Protein AF-A0A2W0AQ14-F1 (afdb_monomer)

Mean predicted aligned error: 7.65 Å

Solvent-accessible surface area (backbone atoms only — not comparable to full-atom values): 17067 Å² total; per-residue (Å²): 110,68,71,61,45,61,64,71,68,44,96,50,59,64,40,29,32,15,38,33,55,42,65,46,32,59,56,52,33,96,87,53,59,47,32,32,32,35,31,25,49,70,52,42,71,48,76,72,41,94,59,90,65,82,55,61,48,79,51,73,45,74,83,94,53,51,34,41,37,43,31,27,22,49,70,59,48,51,53,38,42,74,64,33,39,54,68,64,49,50,38,70,64,30,90,51,68,79,45,75,44,75,65,43,61,54,44,53,61,47,47,59,39,28,57,29,43,60,30,45,58,41,28,50,55,51,24,51,53,29,44,54,51,28,72,69,41,84,72,30,41,45,68,38,48,52,50,24,52,28,34,39,50,24,35,34,46,25,32,72,69,75,46,89,54,60,28,37,58,67,52,37,72,75,68,62,58,82,62,54,64,56,53,42,50,28,50,46,77,33,80,85,49,26,57,52,53,74,73,57,51,58,54,51,52,54,51,49,54,52,46,53,49,48,34,50,52,32,44,73,69,35,86,52,42,89,63,59,75,25,65,66,59,54,49,50,54,51,48,55,56,32,37,49,68,71,72,43,81,65,80,78,29,35,58,35,89,57,79,55,45,72,53,40,28,74,49,88,43,66,58,42,58,23,85,88,75,65,49,50,31,43,48,66,34,68,76,37,37,80,48,54,45,79,97,62,51,55,15,49,52,55,50,28,52,53,54,69,68,42,81,73,80,124

Structure (mmCIF, N/CA/C/O backbone):
data_AF-A0A2W0AQ14-F1
#
_entry.id   AF-A0A2W0AQ14-F1
#
loop_
_atom_site.group_PDB
_atom_site.id
_atom_site.type_symbol
_atom_site.label_atom_id
_atom_site.label_alt_id
_atom_site.label_comp_id
_atom_site.label_asym_id
_atom_site.label_entity_id
_atom_site.label_seq_id
_atom_site.pdbx_PDB_ins_code
_atom_site.Cartn_x
_atom_site.Cartn_y
_atom_site.Cartn_z
_atom_site.occupancy
_atom_site.B_iso_or_equiv
_atom_site.auth_seq_id
_atom_site.auth_comp_id
_atom_site.auth_asym_id
_atom_site.auth_atom_id
_atom_site.pdbx_PDB_model_num
ATOM 1 N N . ALA A 1 1 ? 17.240 -10.625 14.129 1.00 66.12 1 ALA A N 1
ATOM 2 C CA . ALA A 1 1 ? 17.336 -9.936 15.432 1.00 66.12 1 ALA A CA 1
ATOM 3 C C . ALA A 1 1 ? 17.114 -8.431 15.270 1.00 66.12 1 ALA A C 1
ATOM 5 O O . ALA A 1 1 ? 16.210 -7.905 15.906 1.00 66.12 1 ALA A O 1
ATOM 6 N N . THR A 1 2 ? 17.842 -7.765 14.365 1.00 79.56 2 THR A N 1
ATOM 7 C CA . THR A 1 2 ? 17.740 -6.307 14.142 1.00 79.56 2 THR A CA 1
ATOM 8 C C . THR A 1 2 ? 16.345 -5.780 13.770 1.00 79.56 2 THR A C 1
ATOM 10 O O . THR A 1 2 ? 15.874 -4.851 14.418 1.00 79.56 2 THR A O 1
ATOM 13 N N . VAL A 1 3 ? 15.634 -6.404 12.821 1.00 81.12 3 VAL A N 1
ATOM 14 C CA . VAL A 1 3 ? 14.255 -6.008 12.446 1.00 81.12 3 VAL A CA 1
ATOM 15 C C . VAL A 1 3 ? 13.296 -6.038 13.649 1.00 81.12 3 VAL 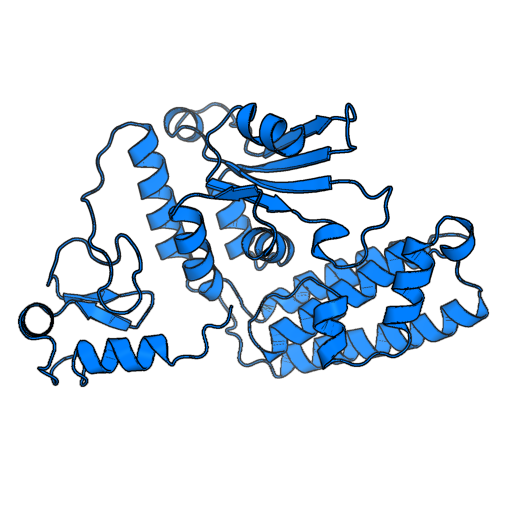A C 1
ATOM 17 O O . VAL A 1 3 ? 12.580 -5.076 13.910 1.00 81.12 3 VAL A O 1
ATOM 20 N N . SER A 1 4 ? 13.312 -7.127 14.423 1.00 82.44 4 SER A N 1
ATOM 21 C CA . SER A 1 4 ? 12.467 -7.274 15.615 1.00 82.44 4 SER A CA 1
ATOM 22 C C . SER A 1 4 ? 12.831 -6.270 16.710 1.00 82.44 4 SER A C 1
ATOM 24 O O . SER A 1 4 ? 11.940 -5.766 17.388 1.00 82.44 4 SER A O 1
ATOM 26 N N . ARG A 1 5 ? 14.125 -5.948 16.859 1.00 85.44 5 ARG A N 1
ATOM 27 C CA . ARG A 1 5 ? 14.603 -4.946 17.817 1.00 85.44 5 ARG A CA 1
ATOM 28 C C . ARG A 1 5 ? 14.036 -3.561 17.500 1.00 85.44 5 ARG A C 1
ATOM 30 O O . ARG A 1 5 ? 13.455 -2.949 18.388 1.00 85.44 5 ARG A O 1
ATOM 37 N N . ALA A 1 6 ? 14.116 -3.119 16.243 1.00 84.56 6 ALA A N 1
ATOM 38 C CA . ALA A 1 6 ? 13.603 -1.810 15.827 1.00 84.56 6 ALA A CA 1
ATOM 39 C C . ALA A 1 6 ? 12.095 -1.643 16.084 1.00 84.56 6 ALA A C 1
ATOM 41 O O . ALA A 1 6 ? 11.646 -0.580 16.503 1.00 84.56 6 ALA A O 1
ATOM 42 N N . VAL A 1 7 ? 11.313 -2.710 15.892 1.00 89.38 7 VAL A N 1
ATOM 43 C CA . VAL A 1 7 ? 9.884 -2.734 16.247 1.00 89.38 7 VAL A CA 1
ATOM 44 C C . VAL A 1 7 ? 9.684 -2.678 17.765 1.00 89.38 7 VAL A C 1
ATOM 46 O O . VAL A 1 7 ? 8.816 -1.949 18.236 1.00 89.38 7 VAL A O 1
ATOM 49 N N . SER A 1 8 ? 10.480 -3.420 18.542 1.00 88.00 8 SER A N 1
ATOM 50 C CA . SER A 1 8 ? 10.348 -3.471 20.007 1.00 88.00 8 SER A CA 1
ATOM 51 C C . SER A 1 8 ? 10.799 -2.197 20.727 1.00 88.00 8 SER A C 1
ATOM 53 O O . SER A 1 8 ? 10.281 -1.886 21.794 1.00 88.00 8 SER A O 1
ATOM 55 N N . GLU A 1 9 ? 11.747 -1.460 20.147 1.00 90.00 9 GLU A N 1
ATOM 56 C CA . GLU A 1 9 ? 12.280 -0.200 20.684 1.00 90.00 9 GLU A CA 1
ATOM 57 C C . GLU A 1 9 ? 11.457 1.020 20.242 1.00 90.00 9 GLU A C 1
ATOM 59 O O . GLU A 1 9 ? 11.765 2.151 20.620 1.00 90.00 9 GLU A O 1
ATOM 64 N N . HIS A 1 10 ? 10.399 0.812 19.449 1.00 95.12 10 HIS A N 1
ATOM 65 C CA . HIS A 1 10 ? 9.536 1.892 18.997 1.00 95.12 10 HIS A CA 1
ATOM 66 C C . HIS A 1 10 ? 8.878 2.600 20.204 1.00 95.12 10 HIS A C 1
ATOM 68 O O . HIS A 1 10 ? 8.300 1.935 21.066 1.00 95.12 10 HIS A O 1
ATOM 74 N N . PRO A 1 11 ? 8.907 3.948 20.280 1.00 94.12 11 PRO A N 1
ATOM 75 C CA . PRO A 1 11 ? 8.472 4.694 21.471 1.00 94.12 11 PRO A CA 1
ATOM 76 C C . PRO A 1 11 ? 6.959 4.636 21.735 1.00 94.12 11 PRO A C 1
ATOM 78 O O . PRO A 1 11 ? 6.497 4.988 22.819 1.00 94.12 11 PRO A O 1
ATOM 81 N N . TYR A 1 12 ? 6.185 4.199 20.743 1.00 95.56 12 TYR A N 1
ATOM 82 C CA . TYR A 1 12 ? 4.730 4.091 20.797 1.00 95.56 12 TYR A CA 1
ATOM 83 C C . TYR A 1 12 ? 4.268 2.684 20.436 1.00 95.56 12 TYR A C 1
ATOM 85 O O . TYR A 1 12 ? 4.951 1.969 19.700 1.00 95.56 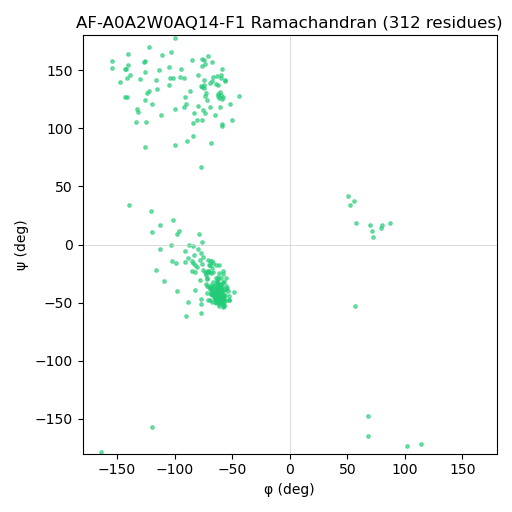12 TYR A O 1
ATOM 93 N N . GLN A 1 13 ? 3.062 2.319 20.875 1.00 94.38 13 GLN A N 1
ATOM 94 C CA . GLN A 1 13 ? 2.432 1.071 20.456 1.00 94.38 13 GLN A CA 1
ATOM 95 C C . GLN A 1 13 ? 2.211 1.067 18.941 1.00 94.38 13 GLN A C 1
ATOM 97 O O . GLN A 1 13 ? 1.591 1.978 18.387 1.00 94.38 13 GLN A O 1
ATOM 102 N N . LEU A 1 14 ? 2.713 0.027 18.283 1.00 97.44 14 LEU A N 1
ATOM 103 C CA . LEU A 1 14 ? 2.520 -0.197 16.857 1.00 97.44 14 LEU A CA 1
ATOM 104 C C . LEU A 1 14 ? 1.214 -0.958 16.615 1.00 97.44 14 LEU A C 1
ATOM 106 O O . LEU A 1 14 ? 0.973 -1.996 17.231 1.00 97.44 14 LEU A O 1
ATOM 110 N N . MET A 1 15 ? 0.405 -0.469 15.675 1.00 97.50 15 MET A N 1
ATOM 111 C CA . MET A 1 15 ? -0.695 -1.238 15.087 1.00 97.50 15 MET A CA 1
ATOM 112 C C . MET A 1 15 ? -0.142 -2.242 14.073 1.00 97.50 15 MET A C 1
ATOM 114 O O . MET A 1 15 ? -0.500 -3.417 14.085 1.00 97.50 15 MET A O 1
ATOM 118 N N . PHE A 1 16 ? 0.748 -1.789 13.192 1.00 98.50 16 PHE A N 1
ATOM 119 C CA . PHE A 1 16 ? 1.445 -2.669 12.265 1.00 98.50 16 PHE A CA 1
ATOM 120 C C . PHE A 1 16 ? 2.789 -2.085 11.840 1.00 98.50 16 PHE A C 1
ATOM 122 O O . PHE A 1 16 ? 2.996 -0.871 11.884 1.00 98.50 16 PHE A O 1
ATOM 129 N N . ALA A 1 17 ? 3.672 -2.968 11.386 1.00 98.25 17 ALA A N 1
ATOM 130 C CA . ALA A 1 17 ? 4.857 -2.628 10.614 1.00 98.25 17 ALA A CA 1
ATOM 131 C C . ALA A 1 17 ? 5.054 -3.688 9.523 1.00 98.25 17 ALA A C 1
ATOM 133 O O . ALA A 1 17 ? 5.072 -4.890 9.809 1.00 98.25 17 ALA A O 1
ATOM 134 N N . THR A 1 18 ? 5.188 -3.250 8.278 1.00 98.12 18 THR A N 1
ATOM 135 C CA . THR A 1 18 ? 5.365 -4.101 7.100 1.00 98.12 18 THR A CA 1
ATOM 136 C C . THR A 1 18 ? 6.603 -3.684 6.318 1.00 98.12 18 THR A C 1
ATOM 138 O O . THR A 1 18 ? 7.078 -2.552 6.422 1.00 98.12 18 THR A O 1
ATOM 141 N N . VAL A 1 19 ? 7.145 -4.613 5.534 1.00 97.19 19 VAL A N 1
ATOM 142 C CA . VAL A 1 19 ? 8.248 -4.313 4.618 1.00 97.19 19 VAL A CA 1
ATOM 143 C C . VAL A 1 19 ? 7.709 -3.561 3.401 1.00 97.19 19 VAL A C 1
ATOM 145 O O . VAL A 1 19 ? 6.684 -3.930 2.826 1.00 97.19 19 VAL A O 1
ATOM 148 N N . SER A 1 20 ? 8.420 -2.514 3.001 1.00 96.75 20 SER A N 1
ATOM 149 C CA . SER A 1 20 ? 8.223 -1.748 1.773 1.00 96.75 20 SER A CA 1
ATOM 150 C C . SER A 1 20 ? 9.497 -1.841 0.920 1.00 96.75 20 SER A C 1
ATOM 152 O O . SER A 1 20 ? 10.263 -2.800 1.028 1.00 96.75 20 SER A O 1
ATOM 154 N N . GLY A 1 21 ? 9.722 -0.884 0.024 1.00 95.19 21 GLY A N 1
ATOM 155 C CA . GLY A 1 21 ? 10.985 -0.819 -0.705 1.00 95.19 21 GLY A CA 1
ATOM 156 C C . GLY A 1 21 ? 11.189 -1.968 -1.691 1.00 95.19 21 GLY A C 1
ATOM 157 O O . GLY A 1 21 ? 10.264 -2.698 -2.055 1.00 95.19 21 GLY A O 1
ATOM 158 N N . ALA A 1 22 ? 12.431 -2.134 -2.147 1.00 94.25 22 ALA A N 1
ATOM 159 C CA . ALA A 1 22 ? 12.778 -3.114 -3.179 1.00 94.25 22 ALA A CA 1
ATOM 160 C C . ALA A 1 22 ? 12.353 -4.555 -2.825 1.00 94.25 22 ALA A C 1
ATOM 162 O O . ALA A 1 22 ? 12.048 -5.338 -3.730 1.00 94.25 22 ALA A O 1
ATOM 163 N N . HIS A 1 23 ? 12.288 -4.882 -1.529 1.00 95.69 23 HIS A N 1
ATOM 164 C CA . HIS A 1 23 ? 11.809 -6.166 -1.017 1.00 95.69 23 HIS A CA 1
ATOM 165 C C . HIS A 1 23 ? 10.321 -6.393 -1.306 1.00 95.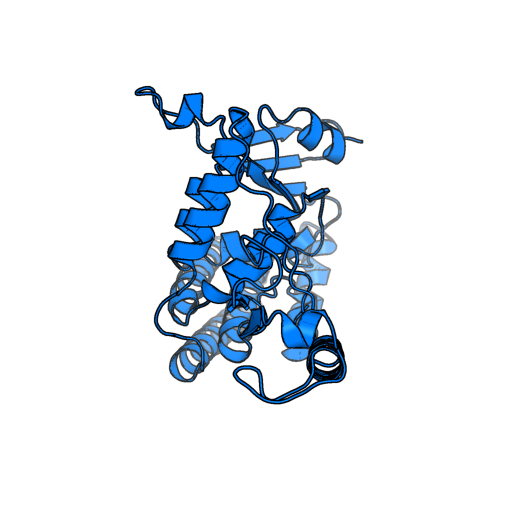69 23 HIS A C 1
ATOM 167 O O . HIS A 1 23 ? 9.967 -7.443 -1.841 1.00 95.69 23 HIS A O 1
ATOM 173 N N . LEU A 1 24 ? 9.462 -5.402 -1.042 1.00 97.50 24 LEU A N 1
ATOM 174 C CA . LEU A 1 24 ? 8.046 -5.457 -1.424 1.00 97.50 24 LEU A CA 1
ATOM 175 C C . LEU A 1 24 ? 7.885 -5.501 -2.950 1.00 97.50 24 LEU A C 1
ATOM 177 O O . LEU A 1 24 ? 7.114 -6.297 -3.487 1.00 97.50 24 LEU A O 1
ATOM 181 N N . TYR A 1 25 ? 8.647 -4.668 -3.657 1.00 97.44 25 TYR A N 1
ATOM 182 C CA . TYR A 1 25 ? 8.459 -4.449 -5.091 1.00 97.44 25 TYR A CA 1
ATOM 183 C C . TYR A 1 25 ? 9.002 -5.577 -5.983 1.00 97.44 25 TYR A C 1
ATOM 185 O O . TYR A 1 25 ? 8.747 -5.569 -7.187 1.00 97.44 25 TYR A O 1
ATOM 193 N N . GLY A 1 26 ? 9.705 -6.562 -5.415 1.00 96.19 26 GLY A N 1
ATOM 194 C CA . GLY A 1 26 ? 10.126 -7.777 -6.121 1.00 96.19 26 GLY A CA 1
ATOM 195 C C . GLY A 1 26 ? 11.461 -7.674 -6.858 1.00 96.19 26 GLY A C 1
ATOM 196 O O . GLY A 1 26 ? 11.734 -8.492 -7.732 1.00 96.19 26 GLY A O 1
ATOM 197 N N . PHE A 1 27 ? 12.294 -6.689 -6.516 1.00 94.75 27 PHE A N 1
ATOM 198 C CA . PHE A 1 27 ? 13.611 -6.491 -7.129 1.00 94.75 27 PHE A CA 1
ATOM 199 C C . PHE A 1 27 ? 14.687 -6.091 -6.106 1.00 94.75 27 PHE A C 1
ATOM 201 O O . PHE A 1 27 ? 15.591 -5.313 -6.410 1.00 94.75 27 PHE A O 1
ATOM 208 N N . ALA A 1 28 ? 14.614 -6.595 -4.872 1.00 93.12 28 ALA A N 1
ATOM 209 C CA . ALA A 1 28 ? 15.694 -6.455 -3.893 1.00 93.12 28 ALA A CA 1
ATOM 210 C C . ALA A 1 28 ? 16.979 -7.153 -4.372 1.00 93.12 28 ALA A C 1
ATOM 212 O O . ALA A 1 28 ? 16.940 -8.248 -4.922 1.00 93.12 28 ALA A O 1
ATOM 213 N N . SER A 1 29 ? 18.112 -6.487 -4.172 1.00 88.69 29 SER A N 1
ATOM 214 C CA . SER A 1 29 ? 19.469 -7.026 -4.331 1.00 88.69 29 SER A CA 1
ATOM 215 C C . SER A 1 29 ? 20.049 -7.324 -2.940 1.00 88.69 29 SER A C 1
ATOM 217 O O . SER A 1 29 ? 19.470 -6.870 -1.952 1.00 88.69 29 SER A O 1
ATOM 219 N N . PRO A 1 30 ? 21.157 -8.080 -2.824 1.00 85.62 30 PRO A N 1
ATOM 220 C CA . PRO A 1 30 ? 21.740 -8.427 -1.522 1.00 85.62 30 PRO A CA 1
ATOM 221 C C . PRO A 1 30 ? 22.122 -7.223 -0.644 1.00 85.62 30 PRO A C 1
ATOM 223 O O . PRO A 1 30 ? 22.151 -7.346 0.573 1.00 85.62 30 PRO A O 1
ATOM 226 N N . ASP A 1 31 ? 22.397 -6.082 -1.272 1.00 85.44 31 ASP A N 1
ATOM 227 C CA . ASP A 1 31 ? 22.738 -4.786 -0.679 1.00 85.44 31 ASP A CA 1
ATOM 228 C C . ASP A 1 31 ? 21.531 -3.839 -0.551 1.00 85.44 31 ASP A C 1
ATOM 230 O O . ASP A 1 31 ? 21.714 -2.647 -0.356 1.00 85.44 31 ASP A O 1
ATOM 234 N N . SER A 1 32 ? 20.295 -4.318 -0.740 1.00 89.06 32 SER A N 1
ATOM 235 C CA . SER A 1 32 ? 19.112 -3.460 -0.596 1.00 89.06 32 SER A CA 1
ATOM 236 C C . SER A 1 32 ? 18.759 -3.197 0.865 1.00 89.06 32 SER A C 1
ATOM 238 O O . SER A 1 32 ? 18.699 -4.124 1.672 1.00 89.06 32 SER A O 1
ATOM 240 N N . ASP A 1 33 ? 18.438 -1.936 1.141 1.00 91.81 33 ASP A N 1
ATOM 241 C CA . ASP A 1 33 ? 17.941 -1.449 2.424 1.00 91.81 33 ASP A CA 1
ATOM 242 C C . ASP A 1 33 ? 16.628 -2.142 2.815 1.00 91.81 33 ASP A C 1
ATOM 244 O O . ASP A 1 33 ? 15.752 -2.426 1.983 1.00 91.81 33 ASP A O 1
ATOM 248 N N . TRP A 1 34 ? 16.459 -2.357 4.116 1.00 93.56 34 TRP A N 1
ATOM 249 C CA . TRP A 1 34 ? 15.213 -2.825 4.701 1.00 93.56 34 TRP A CA 1
ATOM 250 C C . TRP A 1 34 ? 14.321 -1.636 5.055 1.00 93.56 34 TRP A C 1
ATOM 252 O O . TRP A 1 34 ? 14.331 -1.127 6.175 1.00 93.56 34 TRP A O 1
ATOM 262 N N . ASP A 1 35 ? 13.499 -1.223 4.094 1.00 95.88 35 ASP A N 1
ATOM 263 C CA . ASP A 1 35 ? 12.439 -0.243 4.316 1.00 95.88 35 ASP A CA 1
ATOM 264 C C . ASP A 1 35 ? 11.284 -0.878 5.107 1.00 95.88 35 ASP A C 1
ATOM 266 O O . ASP A 1 35 ? 10.555 -1.728 4.589 1.00 95.88 35 ASP A O 1
ATOM 270 N N . LEU A 1 36 ? 11.055 -0.434 6.340 1.00 97.06 36 LEU A N 1
ATOM 271 C CA . LEU A 1 36 ? 9.851 -0.743 7.104 1.00 97.06 36 LEU A CA 1
ATOM 272 C C . LEU A 1 36 ? 8.926 0.463 7.155 1.00 97.06 36 LEU A C 1
ATOM 274 O O . LEU A 1 36 ? 9.348 1.599 7.384 1.00 97.06 36 LEU A O 1
ATOM 278 N N . ARG A 1 37 ? 7.634 0.211 6.973 1.00 98.19 37 ARG A N 1
ATOM 279 C CA . ARG A 1 37 ? 6.589 1.228 7.050 1.00 98.19 37 ARG A CA 1
ATOM 280 C C . ARG A 1 37 ? 5.475 0.753 7.964 1.00 98.19 37 ARG A C 1
ATOM 282 O O . ARG A 1 37 ? 5.155 -0.432 7.989 1.00 98.19 37 ARG A O 1
ATOM 289 N N . GLY A 1 38 ? 4.891 1.655 8.740 1.00 97.81 38 GLY A N 1
ATOM 290 C CA . GLY A 1 38 ? 3.925 1.234 9.746 1.00 97.81 38 GLY A CA 1
ATOM 291 C C . GLY A 1 38 ? 3.046 2.330 10.307 1.00 97.81 38 GLY A C 1
ATOM 292 O O . GLY A 1 38 ? 3.136 3.506 9.946 1.00 97.81 38 GLY A O 1
ATOM 293 N N . VAL A 1 39 ? 2.203 1.911 11.241 1.00 98.69 39 VAL A N 1
ATOM 294 C CA . VAL A 1 39 ? 1.300 2.785 11.982 1.00 98.69 39 VAL A CA 1
ATOM 295 C C . VAL A 1 39 ? 1.543 2.614 13.466 1.00 98.69 39 VAL A C 1
ATOM 297 O O . VAL A 1 39 ? 1.530 1.493 13.979 1.00 98.69 39 VAL A O 1
ATOM 300 N N . HIS A 1 40 ? 1.713 3.736 14.155 1.00 98.25 40 HIS A N 1
ATOM 301 C CA . HIS A 1 40 ? 1.722 3.797 15.608 1.00 98.25 40 HIS A CA 1
ATOM 302 C C . HIS A 1 40 ? 0.490 4.527 16.138 1.00 98.25 40 HIS A C 1
ATOM 304 O O . HIS A 1 40 ? -0.212 5.230 15.411 1.00 98.25 40 HIS A O 1
ATOM 310 N N . VAL A 1 41 ? 0.220 4.342 17.425 1.00 97.38 41 VAL A N 1
ATOM 311 C CA . VAL A 1 41 ? -0.878 5.004 18.124 1.00 97.38 41 VAL A CA 1
ATOM 312 C C . VAL A 1 41 ? -0.288 5.981 19.128 1.00 97.38 41 VAL A C 1
ATOM 314 O O . VAL A 1 41 ? 0.310 5.562 20.122 1.00 97.38 41 VAL A O 1
ATOM 317 N N . LEU A 1 42 ? -0.468 7.280 18.887 1.00 96.19 42 LEU A N 1
ATOM 318 C CA . LEU A 1 42 ? -0.163 8.280 19.903 1.00 96.19 42 LEU A CA 1
ATOM 319 C C . LEU A 1 42 ? -1.148 8.159 21.082 1.00 96.19 42 LEU A C 1
ATOM 321 O O . LEU A 1 42 ? -2.350 7.954 20.859 1.00 96.19 42 LEU A O 1
ATOM 325 N N . PRO A 1 43 ? -0.687 8.313 22.339 1.00 91.25 43 PRO A N 1
ATOM 326 C CA . PRO A 1 43 ? -1.565 8.286 23.504 1.00 91.25 43 PRO A CA 1
ATOM 327 C C . PRO A 1 43 ? -2.674 9.335 23.392 1.00 91.25 43 PRO A C 1
ATOM 329 O O . PRO A 1 43 ? -2.412 10.477 23.009 1.00 91.25 43 PRO A O 1
ATOM 332 N N . ALA A 1 44 ? -3.905 9.004 23.807 1.00 91.19 44 ALA A N 1
ATOM 333 C CA . ALA A 1 44 ? -5.022 9.946 23.671 1.00 91.19 44 ALA A CA 1
ATOM 334 C C . ALA A 1 44 ? -4.762 11.287 24.391 1.00 91.19 44 ALA A C 1
ATOM 336 O O . ALA A 1 44 ? -5.187 12.339 23.924 1.00 91.19 44 ALA A O 1
ATOM 337 N N . ARG A 1 45 ? -4.015 11.270 25.505 1.00 88.56 45 ARG A N 1
ATOM 338 C CA . ARG A 1 45 ? -3.605 12.491 26.219 1.00 88.56 45 ARG A CA 1
ATOM 339 C C . ARG A 1 45 ? -2.700 13.407 25.390 1.00 88.56 45 ARG A C 1
ATOM 341 O O . ARG A 1 45 ? -2.801 14.616 25.554 1.00 88.56 45 ARG A O 1
ATOM 348 N N . GLU A 1 46 ? -1.841 12.853 24.535 1.00 92.06 46 GLU A N 1
ATOM 349 C CA . GLU A 1 46 ? -0.934 13.635 23.685 1.00 92.06 46 GLU A CA 1
ATOM 350 C C . GLU A 1 46 ? -1.725 14.348 22.585 1.00 92.06 46 GLU A C 1
ATOM 352 O O . GLU A 1 46 ? -1.617 15.559 22.428 1.00 92.06 46 GLU A O 1
ATOM 357 N N . VAL A 1 47 ? -2.610 13.620 21.900 1.00 93.50 47 VAL A N 1
ATOM 358 C CA . VAL A 1 47 ? -3.410 14.162 20.785 1.00 93.50 47 VAL A CA 1
ATOM 359 C C . VAL A 1 47 ? -4.541 15.096 21.225 1.00 93.50 47 VAL A C 1
ATOM 361 O O . VAL A 1 47 ? -4.994 15.912 20.429 1.00 93.50 47 VAL A O 1
ATOM 364 N N . MET A 1 48 ? -5.023 14.980 22.469 1.00 92.06 48 MET A N 1
ATOM 365 C CA . MET A 1 48 ? -5.995 15.916 23.057 1.00 92.06 48 MET A CA 1
ATOM 366 C C . MET A 1 48 ? -5.331 17.156 23.673 1.00 92.06 48 MET A C 1
ATOM 368 O O . MET A 1 48 ? -6.023 18.116 24.013 1.00 92.06 48 MET A O 1
ATOM 372 N N . GLY A 1 49 ? -4.012 17.125 23.874 1.00 91.44 49 GLY A N 1
ATOM 373 C CA . GLY A 1 49 ? -3.258 18.241 24.428 1.00 91.44 49 GLY A CA 1
ATOM 374 C C . GLY A 1 49 ? -3.150 19.415 23.452 1.00 91.44 49 GLY A C 1
ATOM 375 O O . GLY A 1 49 ? -3.327 19.276 22.248 1.00 91.44 49 GLY A O 1
ATOM 376 N N . LEU A 1 50 ? -2.820 20.595 23.983 1.00 93.44 50 LEU A N 1
ATOM 377 C CA . LEU A 1 50 ? -2.554 21.795 23.174 1.00 93.44 50 LEU A CA 1
ATOM 378 C C . LEU A 1 50 ? -1.160 21.796 22.528 1.00 93.44 50 LEU A C 1
ATOM 380 O O . LEU A 1 50 ? -0.869 22.647 21.690 1.00 93.44 50 LEU A O 1
ATOM 384 N N . LEU A 1 51 ? -0.277 20.897 22.967 1.00 93.44 51 LEU A N 1
ATOM 385 C CA . LEU A 1 51 ? 1.088 20.812 22.464 1.00 93.44 51 LEU A CA 1
ATOM 386 C C . LEU A 1 51 ? 1.112 20.065 21.125 1.00 93.44 51 LEU A C 1
ATOM 388 O O . LEU A 1 51 ? 0.327 19.136 20.933 1.00 93.44 51 LEU A O 1
ATOM 392 N N . PRO A 1 52 ? 2.012 20.439 20.201 1.00 88.75 52 PRO A N 1
ATOM 393 C CA . PRO A 1 52 ? 2.167 19.707 18.954 1.00 88.75 52 PRO A CA 1
ATOM 394 C C . PRO A 1 52 ? 2.621 18.272 19.241 1.00 88.75 52 PRO A C 1
ATOM 396 O O . PRO A 1 52 ? 3.600 18.058 19.955 1.00 88.75 52 PRO A O 1
ATOM 399 N N . ALA A 1 53 ? 1.922 17.303 18.656 1.00 90.19 53 ALA A N 1
ATOM 400 C CA . ALA A 1 53 ? 2.292 15.896 18.724 1.00 90.19 53 ALA A CA 1
ATOM 401 C C . ALA A 1 53 ? 3.188 15.518 17.537 1.00 90.19 53 ALA A C 1
ATOM 403 O O . ALA A 1 53 ? 2.982 15.992 16.413 1.00 90.19 53 ALA A O 1
ATOM 404 N N . ARG A 1 54 ? 4.178 14.649 17.765 1.00 92.19 54 ARG A N 1
ATOM 405 C CA . ARG A 1 54 ? 5.042 14.147 16.689 1.00 92.19 54 ARG A CA 1
ATOM 406 C C . ARG A 1 54 ? 4.351 12.971 16.001 1.00 92.19 54 ARG A C 1
ATOM 408 O O . ARG A 1 54 ? 4.510 11.826 16.393 1.00 92.19 54 ARG A O 1
ATOM 415 N N . ASP A 1 55 ? 3.620 13.262 14.930 1.00 95.44 55 ASP A N 1
ATOM 416 C CA . ASP A 1 55 ? 2.816 12.273 14.196 1.00 95.44 55 ASP A CA 1
ATOM 417 C C . ASP A 1 55 ? 3.614 11.319 13.283 1.00 95.44 55 ASP A C 1
ATOM 419 O O . ASP A 1 55 ? 3.021 10.531 12.545 1.00 95.44 55 ASP A O 1
ATOM 423 N N . THR A 1 56 ? 4.948 11.424 13.262 1.00 97.69 56 THR A N 1
ATOM 424 C CA . THR A 1 56 ? 5.845 10.605 12.433 1.00 97.69 56 THR A CA 1
ATOM 425 C C . THR A 1 56 ? 7.127 10.274 13.178 1.00 97.69 56 THR A C 1
ATOM 427 O O . THR A 1 56 ? 7.828 11.170 13.661 1.00 97.69 56 THR A O 1
ATOM 430 N N . VAL A 1 57 ? 7.451 8.988 13.238 1.00 96.88 57 VAL A N 1
ATOM 431 C CA . VAL A 1 57 ? 8.668 8.465 13.858 1.00 96.88 57 VAL A CA 1
ATOM 432 C C . VAL A 1 57 ? 9.523 7.825 12.773 1.00 96.88 57 VAL A C 1
ATOM 434 O O . VAL A 1 57 ? 9.012 7.076 11.945 1.00 96.88 57 VAL A O 1
ATOM 437 N N . GLU A 1 58 ? 10.813 8.146 12.791 1.00 96.19 58 GLU A N 1
ATOM 438 C CA . GLU A 1 58 ? 11.825 7.640 11.863 1.00 96.19 58 GLU A CA 1
ATOM 439 C C . GLU A 1 58 ? 12.949 7.040 12.711 1.00 96.19 58 GLU A C 1
ATOM 441 O O . GLU A 1 58 ? 13.452 7.704 13.624 1.00 96.19 58 GLU A O 1
ATOM 446 N N . ILE A 1 59 ? 13.280 5.773 12.466 1.00 92.56 59 ILE A N 1
ATOM 447 C CA . ILE A 1 59 ? 14.325 5.023 13.166 1.00 92.56 59 ILE A CA 1
ATOM 448 C C . ILE A 1 59 ? 15.180 4.346 12.101 1.00 92.56 59 ILE A C 1
ATOM 450 O O . ILE A 1 59 ? 14.705 3.435 11.424 1.00 92.56 59 ILE A O 1
ATOM 454 N N . SER A 1 60 ? 16.441 4.755 11.997 1.00 92.38 60 SER A N 1
ATOM 455 C CA . SER A 1 60 ? 17.404 4.163 11.066 1.00 92.38 60 SER A CA 1
ATOM 456 C C . SER A 1 60 ? 18.557 3.504 11.831 1.00 92.38 60 SER A C 1
ATOM 458 O O . SER A 1 60 ? 18.994 4.015 12.867 1.00 92.38 60 SER A O 1
ATOM 460 N N . THR A 1 61 ? 19.039 2.351 11.367 1.00 87.62 61 THR A N 1
ATOM 461 C CA . THR A 1 61 ? 20.196 1.653 11.953 1.00 87.62 61 THR A CA 1
ATOM 462 C C . THR A 1 61 ? 20.986 0.919 10.879 1.00 87.62 61 THR A C 1
ATOM 464 O O . THR A 1 61 ? 20.380 0.272 10.036 1.00 87.62 61 THR A O 1
ATOM 467 N N . ASP A 1 62 ? 22.318 0.960 10.993 1.00 86.44 62 ASP A N 1
ATOM 468 C CA . ASP A 1 62 ? 23.264 0.324 10.057 1.00 86.44 62 ASP A CA 1
ATOM 469 C C . ASP A 1 62 ? 24.153 -0.713 10.767 1.00 86.44 62 ASP A C 1
ATOM 471 O O . ASP A 1 62 ? 25.321 -0.907 10.439 1.00 86.44 62 ASP A O 1
ATOM 475 N N . THR A 1 63 ? 23.642 -1.329 11.840 1.00 80.44 63 THR A N 1
ATOM 476 C CA . THR A 1 63 ? 24.460 -2.203 12.703 1.00 80.44 63 THR A CA 1
ATOM 477 C C . THR A 1 63 ? 24.705 -3.585 12.092 1.00 80.44 63 THR A C 1
ATOM 479 O O . THR A 1 63 ? 25.851 -3.980 11.907 1.00 80.44 63 THR A O 1
ATOM 482 N N . GLU A 1 64 ? 23.637 -4.329 11.795 1.00 83.19 64 GLU A N 1
ATOM 483 C CA . GLU A 1 64 ? 23.701 -5.636 11.110 1.00 83.19 64 GLU A CA 1
ATOM 484 C C . GLU A 1 64 ? 23.167 -5.568 9.673 1.00 83.19 64 GLU A C 1
ATOM 486 O O . GLU A 1 64 ? 23.598 -6.325 8.808 1.00 83.19 64 GLU A O 1
ATOM 491 N N . ILE A 1 65 ? 22.199 -4.684 9.447 1.00 85.94 65 ILE A N 1
ATOM 492 C CA . ILE A 1 65 ? 21.521 -4.414 8.180 1.00 85.94 65 ILE A CA 1
ATOM 493 C C . ILE A 1 65 ? 21.260 -2.910 8.120 1.00 85.94 65 ILE A C 1
ATOM 495 O O . ILE A 1 65 ? 21.071 -2.311 9.178 1.00 85.94 65 ILE A O 1
ATOM 499 N N . GLU A 1 66 ? 21.216 -2.338 6.919 1.00 91.44 66 GLU A N 1
ATOM 500 C CA . GLU A 1 66 ? 20.706 -0.983 6.678 1.00 91.44 66 GLU A CA 1
ATOM 501 C C . GLU A 1 66 ? 19.175 -1.044 6.749 1.00 91.44 66 GLU A C 1
ATOM 503 O O . GLU A 1 66 ? 18.519 -1.665 5.909 1.00 91.44 66 GLU A O 1
ATOM 508 N N . LEU A 1 67 ? 18.609 -0.515 7.833 1.00 93.38 67 LEU A N 1
ATOM 509 C CA . LEU A 1 67 ? 17.181 -0.564 8.145 1.00 93.38 67 LEU A CA 1
ATOM 510 C C . LEU A 1 67 ? 16.648 0.854 8.310 1.00 93.38 67 LEU A C 1
ATOM 512 O O . LEU A 1 67 ? 17.185 1.619 9.108 1.00 93.38 67 LEU A O 1
ATOM 516 N N . ASP A 1 68 ? 15.528 1.143 7.654 1.00 95.44 68 ASP A N 1
ATOM 517 C CA . ASP A 1 68 ? 14.796 2.400 7.785 1.00 95.44 68 ASP A CA 1
ATOM 518 C C . ASP A 1 68 ? 13.334 2.135 8.170 1.00 95.44 68 ASP A C 1
ATOM 520 O O . ASP A 1 68 ? 12.527 1.694 7.350 1.00 95.44 68 ASP A O 1
ATOM 524 N N . LEU A 1 69 ? 12.971 2.390 9.429 1.00 96.50 69 LEU A N 1
ATOM 525 C CA . LEU A 1 69 ? 11.600 2.289 9.926 1.00 96.50 69 LEU A CA 1
ATOM 526 C C . LEU A 1 69 ? 10.953 3.671 9.985 1.00 96.50 69 LEU A C 1
ATOM 528 O O . LEU A 1 69 ? 11.330 4.508 10.801 1.00 96.50 69 LEU A O 1
ATOM 532 N N . VAL A 1 70 ? 9.896 3.856 9.194 1.00 97.81 70 VAL A N 1
ATOM 533 C CA . VAL A 1 70 ? 9.073 5.071 9.203 1.00 97.81 70 VAL A CA 1
ATOM 534 C C . VAL A 1 70 ? 7.641 4.714 9.563 1.00 97.81 70 VAL A C 1
ATOM 536 O O . VAL A 1 70 ? 6.985 3.935 8.868 1.00 97.81 70 VAL A O 1
ATOM 539 N N . THR A 1 71 ? 7.122 5.300 10.637 1.00 98.38 71 THR A N 1
ATOM 540 C CA . THR A 1 71 ? 5.736 5.085 11.062 1.00 98.38 71 THR A CA 1
ATOM 541 C C . THR A 1 71 ? 4.991 6.400 11.220 1.00 98.38 71 THR A C 1
ATOM 543 O O . THR A 1 71 ? 5.565 7.425 11.592 1.00 98.38 71 THR A O 1
ATOM 546 N N . HIS A 1 72 ? 3.687 6.372 10.957 1.00 98.56 72 HIS A N 1
ATOM 547 C CA . HIS A 1 72 ? 2.800 7.515 11.162 1.00 98.56 72 HIS A CA 1
ATOM 548 C C . HIS A 1 72 ? 1.791 7.233 12.273 1.00 98.56 72 HIS A C 1
ATOM 550 O O . HIS A 1 72 ? 1.365 6.089 12.440 1.00 98.56 72 HIS A O 1
ATOM 556 N N . ASP A 1 73 ? 1.364 8.277 12.986 1.00 98.50 73 ASP A N 1
ATOM 557 C CA . ASP A 1 73 ? 0.199 8.174 13.861 1.00 98.50 73 ASP A CA 1
ATOM 558 C C . ASP A 1 73 ? -1.008 7.707 13.042 1.00 98.50 73 ASP A C 1
ATOM 560 O O . ASP A 1 73 ? -1.228 8.128 11.898 1.00 98.50 73 ASP A O 1
ATOM 564 N N . ILE A 1 74 ? -1.820 6.861 13.660 1.00 98.38 74 ILE A N 1
ATOM 565 C CA . ILE A 1 74 ? -3.033 6.290 13.087 1.00 98.38 74 ILE A CA 1
ATOM 566 C C . ILE A 1 74 ? -3.950 7.339 12.436 1.00 98.38 74 ILE A C 1
ATOM 568 O O . ILE A 1 74 ? -4.450 7.106 11.335 1.00 98.38 74 ILE A O 1
ATOM 572 N N . GLN A 1 75 ? -4.136 8.525 13.031 1.00 98.06 75 GLN A N 1
ATOM 573 C CA . GLN A 1 75 ? -4.987 9.563 12.437 1.00 98.06 75 GLN A CA 1
ATOM 574 C C . GLN A 1 75 ? -4.380 10.116 11.147 1.00 98.06 75 GLN A C 1
ATOM 576 O O . GLN A 1 75 ? -5.105 10.337 10.172 1.00 98.06 75 GLN A O 1
ATOM 581 N N . LYS A 1 76 ? -3.059 10.333 11.117 1.00 98.38 76 LYS A N 1
ATOM 582 C CA . LYS A 1 76 ? -2.354 10.777 9.910 1.00 98.38 76 LYS A CA 1
ATOM 583 C C . LYS A 1 76 ? -2.476 9.736 8.807 1.00 98.38 76 LYS A C 1
ATOM 585 O O . LYS A 1 76 ? -2.847 10.085 7.687 1.00 98.38 76 LYS A O 1
ATOM 590 N N . PHE A 1 77 ? -2.229 8.470 9.130 1.00 98.75 77 PHE A N 1
ATOM 591 C CA . PHE A 1 77 ? -2.340 7.371 8.177 1.00 98.75 77 PHE A CA 1
ATOM 592 C C . PHE A 1 77 ? -3.757 7.259 7.592 1.00 98.75 77 PHE A C 1
ATOM 594 O O . PHE A 1 77 ? -3.925 7.211 6.374 1.00 98.75 77 PHE A O 1
ATOM 601 N N . PHE A 1 78 ? -4.795 7.336 8.434 1.00 98.69 78 PHE A N 1
ATOM 602 C CA . PHE A 1 78 ? -6.196 7.329 7.986 1.00 98.69 78 PHE A CA 1
ATOM 603 C C . PHE A 1 78 ? -6.509 8.537 7.100 1.00 98.69 78 PHE A C 1
ATOM 605 O O . PHE A 1 78 ? -7.183 8.412 6.078 1.00 98.69 78 PHE A O 1
ATOM 612 N N . GLY A 1 79 ? -5.972 9.709 7.442 1.00 98.56 79 GLY A N 1
ATOM 613 C CA . GLY A 1 79 ? -6.074 10.904 6.611 1.00 98.56 79 GLY A CA 1
ATOM 614 C C . GLY A 1 79 ? -5.443 10.737 5.225 1.00 98.56 79 GLY A C 1
ATOM 615 O O . GLY A 1 79 ? -5.978 11.269 4.252 1.00 98.56 79 GLY A O 1
ATOM 616 N N . LEU A 1 80 ? -4.339 9.993 5.113 1.00 98.50 80 LEU A N 1
ATOM 617 C CA . LEU A 1 80 ? -3.698 9.679 3.833 1.00 98.50 80 LEU A CA 1
ATOM 618 C C . LEU A 1 80 ? -4.525 8.678 3.013 1.00 98.50 80 LEU A C 1
ATOM 620 O O . LEU A 1 80 ? -4.719 8.911 1.819 1.00 98.50 80 LEU A O 1
ATOM 624 N N . LEU A 1 81 ? -5.087 7.640 3.646 1.00 98.56 81 LEU A N 1
ATOM 625 C CA . LEU A 1 81 ? -6.009 6.699 2.991 1.00 98.56 81 LEU A CA 1
ATOM 626 C C . LEU A 1 81 ? -7.209 7.429 2.366 1.00 98.56 81 LEU A C 1
ATOM 628 O O . LEU A 1 81 ? -7.567 7.191 1.215 1.00 98.56 81 LEU A O 1
ATOM 632 N N . LEU A 1 82 ? -7.785 8.392 3.091 1.00 98.38 82 LEU A N 1
ATOM 633 C CA . LEU A 1 82 ? -8.915 9.199 2.615 1.00 98.38 82 LEU A CA 1
ATOM 634 C C . LEU A 1 82 ? -8.570 10.134 1.444 1.00 98.38 82 LEU A C 1
ATOM 636 O O . LEU A 1 82 ? -9.475 10.634 0.777 1.00 98.38 82 LEU A O 1
ATOM 640 N N . LYS A 1 83 ? -7.280 10.378 1.187 1.00 97.88 83 LYS A N 1
ATOM 641 C CA . LYS A 1 83 ? -6.774 11.263 0.125 1.00 97.88 83 LYS A CA 1
ATOM 642 C C . LYS A 1 83 ? -6.277 10.503 -1.106 1.00 97.88 83 LYS A C 1
ATOM 644 O O . LYS A 1 83 ? -5.518 11.054 -1.896 1.00 97.88 83 LYS A O 1
ATOM 649 N N . SER A 1 84 ? -6.719 9.259 -1.283 1.00 97.25 84 SER A N 1
ATOM 650 C CA . SER A 1 84 ? -6.342 8.409 -2.420 1.00 97.25 84 SER A CA 1
ATOM 651 C C . SER A 1 84 ? -4.828 8.230 -2.590 1.00 97.25 84 SER A C 1
ATOM 653 O O . SER A 1 84 ? -4.297 8.238 -3.702 1.00 97.25 84 SER A O 1
ATOM 655 N N . ASN A 1 85 ? -4.110 8.132 -1.471 1.00 98.06 85 ASN A N 1
ATOM 656 C CA . ASN A 1 85 ? -2.670 7.937 -1.479 1.00 98.06 85 ASN A CA 1
ATOM 657 C C . ASN A 1 85 ? -2.347 6.438 -1.637 1.00 98.06 85 ASN A C 1
ATOM 659 O O . ASN A 1 85 ? -2.481 5.668 -0.689 1.00 98.06 85 ASN A O 1
ATOM 663 N N . GLY A 1 86 ? -1.910 6.037 -2.835 1.00 97.50 86 GLY A N 1
ATOM 664 C CA . GLY A 1 86 ? -1.562 4.646 -3.147 1.00 97.50 86 GLY A CA 1
ATOM 665 C C . GLY A 1 86 ? -0.392 4.108 -2.321 1.00 97.50 86 GLY A C 1
ATOM 666 O O . GLY A 1 86 ? -0.408 2.949 -1.925 1.00 97.50 86 GLY A O 1
ATOM 667 N N . TYR A 1 87 ? 0.565 4.961 -1.951 1.00 97.06 87 TYR A N 1
ATOM 668 C CA . TYR A 1 87 ? 1.729 4.559 -1.162 1.00 97.06 87 TYR A CA 1
ATOM 669 C C . TYR A 1 87 ? 1.349 3.991 0.212 1.00 97.06 87 TYR A C 1
ATOM 671 O O . TYR A 1 87 ? 1.894 2.970 0.617 1.00 97.06 87 TYR A O 1
ATOM 679 N N . VAL A 1 88 ? 0.378 4.583 0.920 1.00 98.19 88 VAL A N 1
ATOM 680 C CA . VAL A 1 88 ? -0.072 4.021 2.212 1.00 98.19 88 VAL A CA 1
ATOM 681 C C . VAL A 1 88 ? -0.896 2.742 2.044 1.00 98.19 88 VAL A C 1
ATOM 683 O O . VAL A 1 88 ? -0.885 1.898 2.934 1.00 98.19 88 VAL A O 1
ATOM 686 N N . LEU A 1 89 ? -1.563 2.548 0.900 1.00 98.50 89 LEU A N 1
ATOM 687 C CA . LEU A 1 89 ? -2.213 1.272 0.589 1.00 98.50 89 LEU A CA 1
ATOM 688 C C . LEU A 1 89 ? -1.177 0.170 0.343 1.00 98.50 89 LEU A C 1
ATOM 690 O O . LEU A 1 89 ? -1.329 -0.922 0.875 1.00 98.50 89 LEU A O 1
ATOM 694 N N . GLU A 1 90 ? -0.101 0.456 -0.393 1.00 98.31 90 GLU A N 1
ATOM 695 C CA . GLU A 1 90 ? 0.996 -0.501 -0.607 1.00 98.31 90 GLU A CA 1
ATOM 696 C C . GLU A 1 90 ? 1.651 -0.933 0.715 1.00 98.31 90 GLU A C 1
ATOM 698 O O . GLU A 1 90 ? 2.033 -2.090 0.865 1.00 98.31 90 GLU A O 1
ATOM 703 N N . GLN A 1 91 ? 1.739 -0.032 1.698 1.00 98.31 91 GLN A N 1
ATOM 704 C CA . GLN A 1 91 ? 2.213 -0.361 3.047 1.00 98.31 91 GLN A CA 1
ATOM 705 C C . GLN A 1 91 ? 1.216 -1.250 3.800 1.00 98.31 91 GLN A C 1
ATOM 707 O O . GLN A 1 91 ? 1.607 -2.267 4.372 1.00 98.31 91 GLN A O 1
ATOM 712 N N . LEU A 1 92 ? -0.066 -0.875 3.786 1.00 98.56 92 LEU A N 1
ATOM 713 C CA . LEU A 1 92 ? -1.140 -1.588 4.480 1.00 98.56 92 LEU A CA 1
ATOM 714 C C . LEU A 1 92 ? -1.320 -3.022 3.959 1.00 98.56 92 LEU A C 1
ATOM 716 O O . LEU A 1 92 ? -1.546 -3.946 4.734 1.00 98.56 92 LEU A O 1
ATOM 720 N N . TYR A 1 93 ? -1.215 -3.206 2.644 1.00 98.25 93 TYR A N 1
ATOM 721 C CA . TYR A 1 93 ? -1.407 -4.495 1.976 1.00 98.25 93 TYR A CA 1
ATOM 722 C C . TYR A 1 93 ? -0.104 -5.236 1.676 1.00 98.25 93 TYR A C 1
ATOM 724 O O . TYR A 1 93 ? -0.127 -6.261 0.999 1.00 98.25 93 TYR A O 1
ATOM 732 N N . SER A 1 94 ? 1.037 -4.764 2.184 1.00 98.12 94 SER A N 1
ATOM 733 C CA . SER A 1 94 ? 2.288 -5.504 2.034 1.00 98.12 94 SER A CA 1
ATOM 734 C C . SER A 1 94 ? 2.146 -6.911 2.642 1.00 98.12 94 SER A C 1
ATOM 736 O O . SER A 1 94 ? 1.768 -7.043 3.812 1.00 98.12 94 SER A O 1
ATOM 738 N N . PRO A 1 95 ? 2.468 -7.978 1.884 1.00 96.88 95 PRO A N 1
ATOM 739 C CA . PRO A 1 95 ? 2.347 -9.350 2.369 1.00 96.88 95 PRO A CA 1
ATOM 740 C C . PRO A 1 95 ? 3.466 -9.729 3.351 1.00 96.88 95 PRO A C 1
ATOM 742 O O . PRO A 1 95 ? 3.409 -10.780 3.986 1.00 96.88 95 PRO A O 1
ATOM 745 N N . ILE A 1 96 ? 4.499 -8.892 3.481 1.00 96.44 96 ILE A N 1
ATOM 746 C CA . ILE A 1 96 ? 5.668 -9.153 4.319 1.00 96.44 96 ILE A CA 1
ATOM 747 C C . ILE A 1 96 ? 5.491 -8.389 5.637 1.00 96.44 96 ILE A C 1
ATOM 749 O O . ILE A 1 96 ? 5.931 -7.247 5.799 1.00 96.44 96 ILE A O 1
ATOM 753 N N . VAL A 1 97 ? 4.796 -9.026 6.578 1.00 96.56 97 VAL A N 1
ATOM 754 C CA . VAL A 1 97 ? 4.408 -8.435 7.865 1.00 96.56 97 VAL A CA 1
ATOM 755 C C . VAL A 1 97 ? 5.473 -8.701 8.928 1.00 96.56 97 VAL A C 1
ATOM 757 O O . VAL A 1 97 ? 5.836 -9.848 9.175 1.00 96.56 97 VAL A O 1
ATOM 760 N N . VAL A 1 98 ? 5.943 -7.640 9.588 1.00 96.50 98 VAL A N 1
ATOM 761 C CA . VAL A 1 98 ? 6.889 -7.725 10.715 1.00 96.50 98 VAL A CA 1
ATOM 762 C C . VAL A 1 98 ? 6.159 -7.644 12.055 1.00 96.50 98 VAL A C 1
ATOM 764 O O . VAL A 1 98 ? 6.491 -8.369 12.989 1.00 96.50 98 VAL A O 1
ATOM 767 N N . HIS A 1 99 ? 5.154 -6.772 12.148 1.00 97.25 99 HIS A N 1
ATOM 768 C CA . HIS A 1 99 ? 4.313 -6.589 13.330 1.00 97.25 99 HIS A CA 1
ATOM 769 C C . HIS A 1 99 ? 2.869 -6.339 12.914 1.00 97.25 99 HIS A C 1
ATOM 771 O O . HIS A 1 99 ? 2.625 -5.652 11.922 1.00 97.25 99 HIS A O 1
ATOM 777 N N . THR A 1 100 ? 1.913 -6.861 13.680 1.00 96.75 100 THR A N 1
ATOM 778 C CA . THR A 1 100 ? 0.483 -6.689 13.410 1.00 96.75 100 THR A CA 1
ATOM 779 C C . THR A 1 100 ? -0.349 -6.819 14.680 1.00 96.75 100 THR A C 1
ATOM 781 O O . THR A 1 100 ? 0.004 -7.565 15.593 1.00 96.75 100 THR A O 1
ATOM 784 N N . THR A 1 101 ? -1.496 -6.149 14.701 1.00 95.00 101 THR A N 1
ATOM 785 C CA . THR A 1 101 ? -2.568 -6.329 15.689 1.00 95.00 101 THR A CA 1
ATOM 786 C C . THR A 1 101 ? -3.881 -6.709 14.982 1.00 95.00 101 THR A C 1
ATOM 788 O O . THR A 1 101 ? -3.945 -6.639 13.752 1.00 95.00 101 THR A O 1
ATOM 791 N N . PRO A 1 102 ? -4.950 -7.116 15.698 1.00 88.94 102 PRO A N 1
ATOM 792 C CA . PRO A 1 102 ? -6.261 -7.359 15.082 1.00 88.94 102 PRO A CA 1
ATOM 793 C C . PRO A 1 102 ? -6.827 -6.144 14.330 1.00 88.94 102 PRO A C 1
ATOM 795 O O . PRO A 1 102 ? -7.493 -6.301 13.309 1.00 88.94 102 PRO A O 1
ATOM 798 N N . GLU A 1 103 ? -6.523 -4.932 14.795 1.00 93.44 103 GLU A N 1
ATOM 799 C CA . GLU A 1 103 ? -6.954 -3.682 14.164 1.00 93.44 103 GLU A CA 1
ATOM 800 C C . GLU A 1 103 ? -6.311 -3.459 12.789 1.00 93.44 103 GLU A C 1
ATOM 802 O O . GLU A 1 103 ? -6.886 -2.757 11.962 1.00 93.44 103 GLU A O 1
ATOM 807 N N . HIS A 1 104 ? -5.156 -4.071 12.507 1.00 97.12 104 HIS A N 1
ATOM 808 C CA . HIS A 1 104 ? -4.548 -4.033 11.176 1.00 97.12 104 HIS A CA 1
ATOM 809 C C . HIS A 1 104 ? -5.414 -4.764 10.138 1.00 97.12 104 HIS A C 1
ATOM 811 O O . HIS A 1 104 ? -5.649 -4.241 9.050 1.00 97.12 104 HIS A O 1
ATOM 817 N N . GLU A 1 105 ? -5.944 -5.939 10.485 1.00 89.81 105 GLU A N 1
ATOM 818 C CA . GLU A 1 105 ? -6.845 -6.697 9.606 1.00 89.81 105 GLU A CA 1
ATOM 819 C C . GLU A 1 105 ? -8.201 -5.999 9.443 1.00 89.81 105 GLU A C 1
ATOM 821 O O . GLU A 1 105 ? -8.743 -5.924 8.339 1.00 89.81 105 GLU A O 1
ATOM 826 N N . GLU A 1 106 ? -8.722 -5.402 10.518 1.00 90.50 106 GLU A N 1
ATOM 827 C CA . GLU A 1 106 ? -9.906 -4.543 10.440 1.00 90.50 106 GLU A CA 1
ATOM 828 C C . GLU A 1 106 ? -9.669 -3.336 9.510 1.00 90.50 106 GLU A C 1
ATOM 830 O O . GLU A 1 106 ? -10.511 -3.015 8.666 1.00 90.50 106 GLU A O 1
ATOM 835 N N . LEU A 1 107 ? -8.499 -2.698 9.610 1.00 96.62 107 LEU A N 1
ATOM 836 C CA . LEU A 1 107 ? -8.123 -1.560 8.777 1.00 96.62 107 LEU A CA 1
ATOM 837 C C . LEU A 1 107 ? -8.010 -1.930 7.298 1.00 96.62 107 LEU A C 1
ATOM 839 O O . LEU A 1 107 ? -8.511 -1.171 6.470 1.00 96.62 107 LEU A O 1
ATOM 843 N N . LYS A 1 108 ? -7.394 -3.070 6.951 1.00 95.88 108 LYS A N 1
ATOM 844 C CA . LYS A 1 108 ? -7.362 -3.572 5.564 1.00 95.88 108 LYS A CA 1
ATOM 845 C C . LYS A 1 108 ? -8.771 -3.640 4.999 1.00 95.88 108 LYS A C 1
ATOM 847 O O . LYS A 1 108 ? -9.045 -3.097 3.934 1.00 95.88 108 LYS A O 1
ATOM 852 N N . TRP A 1 109 ? -9.703 -4.205 5.758 1.00 88.06 109 TRP A N 1
ATOM 853 C CA . TRP A 1 109 ? -11.082 -4.297 5.311 1.00 88.06 109 TRP A CA 1
ATOM 854 C C . TRP A 1 109 ? -11.733 -2.915 5.090 1.00 88.06 109 TRP A C 1
ATOM 856 O O . TRP A 1 109 ? -12.319 -2.664 4.033 1.00 88.06 109 TRP A O 1
ATOM 866 N N . ILE A 1 110 ? -11.577 -1.979 6.032 1.00 93.38 110 ILE A N 1
ATOM 867 C CA . ILE A 1 110 ? -12.097 -0.609 5.877 1.00 93.38 110 ILE A CA 1
ATOM 868 C C . ILE A 1 110 ? -11.445 0.095 4.674 1.00 93.38 110 ILE A C 1
ATOM 870 O O . ILE A 1 110 ? -12.122 0.803 3.925 1.00 93.38 110 ILE A O 1
ATOM 874 N N . ALA A 1 111 ? -10.146 -0.114 4.456 1.00 96.88 111 ALA A N 1
ATOM 875 C CA . ALA A 1 111 ? -9.371 0.536 3.407 1.00 96.88 111 ALA A CA 1
ATOM 876 C C . ALA A 1 111 ? -9.772 0.113 1.989 1.00 96.88 111 ALA A C 1
ATOM 878 O O . ALA A 1 111 ? -9.549 0.884 1.057 1.00 96.88 111 ALA A O 1
ATOM 879 N N . GLN A 1 112 ? -10.432 -1.034 1.798 1.00 94.94 112 GLN A N 1
ATOM 880 C CA . GLN A 1 112 ? -11.043 -1.385 0.505 1.00 94.94 112 GLN A CA 1
ATOM 881 C C . GLN A 1 112 ? -12.018 -0.294 0.034 1.00 94.94 112 GLN A C 1
ATOM 883 O O . GLN A 1 112 ? -12.068 0.046 -1.145 1.00 94.94 112 GLN A O 1
ATOM 888 N N . ARG A 1 113 ? -12.734 0.338 0.974 1.00 95.31 113 ARG A N 1
ATOM 889 C CA . ARG A 1 113 ? -13.664 1.449 0.711 1.00 95.31 113 ARG A CA 1
ATOM 890 C C . ARG A 1 113 ? -12.969 2.800 0.524 1.00 95.31 113 ARG A C 1
ATOM 892 O O . ARG A 1 113 ? -13.647 3.792 0.250 1.00 95.31 113 ARG A O 1
ATOM 899 N N . CYS A 1 114 ? -11.647 2.858 0.696 1.00 97.94 114 CYS A N 1
ATOM 900 C CA . CYS A 1 114 ? -10.828 4.016 0.347 1.00 97.94 114 CYS A CA 1
ATOM 901 C C . CYS A 1 114 ? -10.423 4.007 -1.128 1.00 97.94 114 CYS A C 1
ATOM 903 O O . CYS A 1 114 ? -10.127 5.075 -1.657 1.00 97.94 114 CYS A O 1
ATOM 905 N N . ILE A 1 115 ? -10.413 2.842 -1.789 1.00 98.19 115 ILE A N 1
ATOM 906 C CA . ILE A 1 115 ? -9.963 2.701 -3.176 1.00 98.19 115 ILE A CA 1
ATOM 907 C C . ILE A 1 115 ? -10.995 3.330 -4.114 1.00 98.19 115 ILE A C 1
ATOM 909 O O . ILE A 1 115 ? -12.180 3.008 -4.104 1.00 98.19 115 ILE A O 1
ATOM 913 N N . THR A 1 116 ? -10.520 4.264 -4.928 1.00 98.31 116 THR A N 1
ATOM 914 C CA . THR A 1 116 ? -11.319 5.063 -5.864 1.00 98.31 116 THR A CA 1
ATOM 915 C C . THR A 1 116 ? -10.549 5.231 -7.159 1.00 98.31 116 THR A C 1
ATOM 917 O O . THR A 1 116 ? -9.319 5.105 -7.174 1.00 98.31 116 THR A O 1
ATOM 920 N N . ARG A 1 117 ? -11.236 5.634 -8.230 1.00 98.19 117 ARG A N 1
ATOM 921 C CA . ARG A 1 117 ? -10.569 5.971 -9.496 1.00 98.19 117 ARG A CA 1
ATOM 922 C C . ARG A 1 117 ? -9.525 7.087 -9.364 1.00 98.19 117 ARG A C 1
ATOM 924 O O . ARG A 1 117 ? -8.594 7.160 -10.160 1.00 98.19 117 ARG A O 1
ATOM 931 N N . ASN A 1 118 ? -9.633 7.929 -8.332 1.00 98.00 118 ASN A N 1
ATOM 932 C CA . ASN A 1 118 ? -8.703 9.034 -8.093 1.00 98.00 118 ASN A CA 1
ATOM 933 C C . ASN A 1 118 ? -7.295 8.556 -7.706 1.00 98.00 118 ASN A C 1
ATOM 935 O O . ASN A 1 118 ? -6.348 9.336 -7.802 1.00 98.00 118 ASN A O 1
ATOM 939 N N . HIS A 1 119 ? -7.118 7.278 -7.348 1.00 98.56 119 HIS A N 1
ATOM 940 C CA . HIS A 1 119 ? -5.788 6.688 -7.166 1.00 98.56 119 HIS A CA 1
ATOM 941 C C . HIS A 1 119 ? -4.957 6.715 -8.450 1.00 98.56 119 HIS A C 1
ATOM 943 O O . HIS A 1 119 ? -3.731 6.781 -8.371 1.00 98.56 119 HIS A O 1
ATOM 949 N N . ALA A 1 120 ? -5.588 6.760 -9.631 1.00 98.31 120 ALA A N 1
ATOM 950 C CA . ALA A 1 120 ? -4.870 6.954 -10.886 1.00 98.31 120 ALA A CA 1
ATOM 951 C C . ALA A 1 120 ? -3.972 8.202 -10.843 1.00 98.31 120 ALA A C 1
ATOM 953 O O . ALA A 1 120 ? -2.833 8.145 -11.297 1.00 98.31 120 ALA A O 1
ATOM 954 N N . HIS A 1 121 ? -4.428 9.308 -10.237 1.00 98.19 121 HIS A N 1
ATOM 955 C CA . HIS A 1 121 ? -3.627 10.532 -10.106 1.00 98.19 121 HIS A CA 1
ATOM 956 C C . HIS A 1 121 ? -2.363 10.324 -9.269 1.00 98.19 121 HIS A C 1
ATOM 958 O O . HIS A 1 121 ? -1.306 10.841 -9.630 1.00 98.19 121 HIS A O 1
ATOM 964 N N . HIS A 1 122 ? -2.455 9.546 -8.186 1.00 98.25 122 HIS A N 1
ATOM 965 C CA . HIS A 1 122 ? -1.295 9.189 -7.374 1.00 98.25 122 HIS A CA 1
ATOM 966 C C . HIS A 1 122 ? -0.269 8.411 -8.203 1.00 98.25 122 HIS A C 1
ATOM 968 O O . HIS A 1 122 ? 0.895 8.804 -8.260 1.00 98.25 122 HIS A O 1
ATOM 974 N N . TYR A 1 123 ? -0.705 7.357 -8.897 1.00 98.50 123 TYR A N 1
ATOM 975 C CA . TYR A 1 123 ? 0.187 6.526 -9.709 1.00 98.50 123 TYR A CA 1
ATOM 976 C C . TYR A 1 123 ? 0.777 7.284 -10.903 1.00 98.50 123 TYR A C 1
ATOM 978 O O . TYR A 1 123 ? 1.955 7.107 -11.206 1.00 98.50 123 TYR A O 1
ATOM 986 N N . PHE A 1 124 ? 0.021 8.192 -11.529 1.00 98.25 124 PHE A N 1
ATOM 987 C CA . PHE A 1 124 ? 0.563 9.090 -12.551 1.00 98.25 124 PHE A CA 1
ATOM 988 C C . PHE A 1 124 ? 1.662 9.993 -12.005 1.00 98.25 124 PHE A C 1
ATOM 990 O O . PHE A 1 124 ? 2.751 10.024 -12.574 1.00 98.25 124 PHE A O 1
ATOM 997 N N . GLY A 1 125 ? 1.385 10.715 -10.916 1.00 98.19 125 GLY A N 1
ATOM 998 C CA . GLY A 1 125 ? 2.353 11.641 -10.331 1.00 98.19 125 GLY A CA 1
ATOM 999 C C . GLY A 1 125 ? 3.603 10.920 -9.827 1.00 98.19 125 GLY A C 1
ATOM 1000 O O . GLY A 1 125 ? 4.720 11.393 -10.026 1.00 98.19 125 GLY A O 1
ATOM 1001 N N . PHE A 1 126 ? 3.442 9.736 -9.233 1.00 97.81 126 PHE A N 1
ATOM 1002 C CA . PHE A 1 126 ? 4.573 8.918 -8.806 1.00 97.81 126 PHE A CA 1
ATOM 1003 C C . PHE A 1 126 ? 5.399 8.463 -10.019 1.00 97.81 126 PHE A C 1
ATOM 1005 O O . PHE A 1 126 ? 6.616 8.665 -10.031 1.00 97.81 126 PHE A O 1
ATOM 1012 N N . ALA A 1 127 ? 4.767 7.902 -11.055 1.00 98.00 127 ALA A N 1
ATOM 1013 C CA . ALA A 1 127 ? 5.472 7.441 -12.250 1.00 98.00 127 ALA A CA 1
ATOM 1014 C C . ALA A 1 127 ? 6.223 8.588 -12.940 1.00 98.00 127 ALA A C 1
ATOM 1016 O O . ALA A 1 127 ? 7.377 8.412 -13.318 1.00 98.00 127 ALA A O 1
ATOM 1017 N N . GLU A 1 128 ? 5.614 9.772 -13.033 1.00 98.12 128 GLU A N 1
ATOM 1018 C CA . GLU A 1 128 ? 6.242 10.973 -13.588 1.00 98.12 128 GLU A CA 1
ATOM 1019 C C . GLU A 1 128 ? 7.463 11.416 -12.770 1.00 98.12 128 GLU A C 1
ATOM 1021 O O . GLU A 1 128 ? 8.513 11.713 -13.338 1.00 98.12 128 GLU A O 1
ATOM 1026 N N . ASN A 1 129 ? 7.383 11.390 -11.438 1.00 97.50 129 ASN A N 1
ATOM 1027 C CA . ASN A 1 129 ? 8.528 11.701 -10.581 1.00 97.50 129 ASN A CA 1
ATOM 1028 C C . ASN A 1 129 ? 9.694 10.724 -10.797 1.00 97.50 129 ASN A C 1
ATOM 1030 O O . ASN A 1 129 ? 10.839 11.155 -10.930 1.00 97.50 129 ASN A O 1
ATOM 1034 N N . GLN A 1 130 ? 9.416 9.421 -10.873 1.00 96.81 130 GLN A N 1
ATOM 1035 C CA . GLN A 1 130 ? 10.445 8.401 -11.121 1.00 96.81 130 GLN A CA 1
ATOM 1036 C C . GLN A 1 130 ? 11.018 8.498 -12.535 1.00 96.81 130 GLN A C 1
ATOM 1038 O O . GLN A 1 130 ? 12.221 8.344 -12.734 1.00 96.81 130 GLN A O 1
ATOM 1043 N N . TRP A 1 131 ? 10.176 8.833 -13.509 1.00 97.31 131 TRP A N 1
ATOM 1044 C CA . TRP A 1 131 ? 10.590 9.071 -14.882 1.00 97.31 131 TRP A CA 1
ATOM 1045 C C . TRP A 1 131 ? 11.503 10.296 -14.997 1.00 97.31 131 TRP A C 1
ATOM 1047 O O . TRP A 1 131 ? 12.544 10.241 -15.646 1.00 97.31 131 TRP A O 1
ATOM 1057 N N . ASN A 1 132 ? 11.185 11.378 -14.288 1.00 96.25 132 ASN A N 1
ATOM 1058 C CA . ASN A 1 132 ? 12.039 12.561 -14.217 1.00 96.25 132 ASN A CA 1
ATOM 1059 C C . ASN A 1 132 ? 13.399 12.261 -13.567 1.00 96.25 132 ASN A C 1
ATOM 1061 O O . ASN A 1 132 ? 14.407 12.828 -13.986 1.00 96.25 132 ASN A O 1
ATOM 1065 N N . LEU A 1 133 ? 13.450 11.385 -12.555 1.00 93.62 133 LEU A N 1
ATOM 1066 C CA . LEU A 1 133 ? 14.715 10.916 -11.976 1.00 93.62 133 LEU A CA 1
ATOM 1067 C C . LEU A 1 133 ? 15.518 10.114 -13.002 1.00 93.62 133 LEU A C 1
ATOM 1069 O O . LEU A 1 133 ? 16.676 10.438 -13.249 1.00 93.62 133 LEU A O 1
ATOM 1073 N N . PHE A 1 134 ? 14.878 9.150 -13.665 1.00 93.12 134 PHE A N 1
ATOM 1074 C CA . PHE A 1 134 ? 15.484 8.363 -14.737 1.00 93.12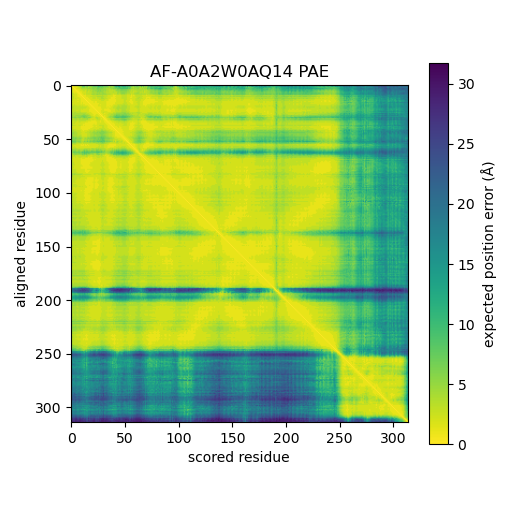 134 PHE A CA 1
ATOM 1075 C C . PHE A 1 134 ? 16.096 9.248 -15.836 1.00 93.12 134 PHE A C 1
ATOM 1077 O O . PHE A 1 134 ? 17.252 9.072 -16.214 1.00 93.12 134 PHE A O 1
ATOM 1084 N N . GLN A 1 135 ? 15.355 10.256 -16.304 1.00 92.69 135 GLN A N 1
ATOM 1085 C CA . GLN A 1 135 ? 15.806 11.156 -17.365 1.00 92.69 135 GLN A CA 1
ATOM 1086 C C . GLN A 1 135 ? 16.937 12.105 -16.955 1.00 92.69 135 GLN A C 1
ATOM 1088 O O . GLN A 1 135 ? 17.648 12.591 -17.838 1.00 92.69 135 GLN A O 1
ATOM 1093 N N . LYS A 1 136 ? 17.104 12.405 -15.662 1.00 91.31 136 LYS A N 1
ATOM 1094 C CA . LYS A 1 136 ? 18.174 13.286 -15.161 1.00 91.31 136 LYS A CA 1
ATOM 1095 C C . LYS A 1 136 ? 19.504 12.563 -14.982 1.00 91.31 136 LYS A C 1
ATOM 1097 O O . LYS A 1 136 ? 20.548 13.210 -14.997 1.00 91.31 136 LYS A O 1
ATOM 1102 N N . GLU A 1 137 ? 19.482 11.247 -14.817 1.00 88.75 137 GLU A N 1
ATOM 1103 C CA . GLU A 1 137 ? 20.692 10.467 -14.586 1.00 88.75 137 GLU A CA 1
ATOM 1104 C C . GLU A 1 137 ? 21.528 10.313 -15.863 1.00 88.75 137 GLU A C 1
ATOM 1106 O O . GLU A 1 137 ? 21.017 10.058 -16.958 1.00 88.75 137 GLU A O 1
ATOM 1111 N N . ARG A 1 138 ? 22.841 10.513 -15.726 1.00 88.12 138 ARG A N 1
ATOM 1112 C CA . ARG A 1 138 ? 23.829 10.378 -16.800 1.00 88.12 138 ARG A CA 1
ATOM 1113 C C . ARG A 1 138 ? 25.012 9.557 -16.268 1.00 88.12 138 ARG A C 1
ATOM 1115 O O . ARG A 1 138 ? 25.786 10.098 -15.480 1.00 88.12 138 ARG A O 1
ATOM 1122 N N . PRO A 1 139 ? 25.158 8.283 -16.668 1.00 86.12 139 PRO A N 1
ATOM 1123 C CA . PRO A 1 139 ? 24.276 7.531 -17.569 1.00 86.12 139 PRO A CA 1
ATOM 1124 C C . PRO A 1 139 ? 22.963 7.074 -16.879 1.00 86.12 139 PRO A C 1
ATOM 1126 O O . PRO A 1 139 ? 22.916 7.033 -15.647 1.00 86.12 139 PRO A O 1
ATOM 1129 N N . PRO A 1 140 ? 21.886 6.756 -17.630 1.00 89.38 140 PRO A N 1
ATOM 1130 C CA . PRO A 1 140 ? 20.609 6.332 -17.045 1.00 89.38 140 PRO A CA 1
ATOM 1131 C C . PRO A 1 140 ? 20.738 5.002 -16.294 1.00 89.38 140 PRO A C 1
ATOM 1133 O O . PRO A 1 140 ? 21.366 4.071 -16.803 1.00 89.38 140 PRO A O 1
ATOM 1136 N N . ARG A 1 141 ? 20.112 4.883 -15.112 1.00 90.00 141 ARG A N 1
ATOM 1137 C CA . ARG A 1 141 ? 20.126 3.640 -14.323 1.00 90.00 141 ARG A CA 1
ATOM 1138 C C . ARG A 1 141 ? 18.812 2.863 -14.381 1.00 90.00 141 ARG A C 1
ATOM 1140 O O . ARG A 1 141 ? 17.724 3.423 -14.489 1.00 90.00 141 ARG A O 1
ATOM 1147 N N . ILE A 1 142 ? 18.911 1.550 -14.194 1.00 92.69 142 ILE A N 1
ATOM 1148 C CA . ILE A 1 142 ? 17.791 0.603 -14.179 1.00 92.69 142 ILE A CA 1
ATOM 1149 C C . ILE A 1 142 ? 16.883 0.793 -12.960 1.00 92.69 142 ILE A C 1
ATOM 1151 O O . ILE A 1 142 ? 15.672 0.619 -13.076 1.00 92.69 142 ILE A O 1
ATOM 1155 N N . LYS A 1 143 ? 17.423 1.156 -11.785 1.00 92.06 143 LYS A N 1
ATOM 1156 C CA . LYS A 1 143 ? 16.622 1.257 -10.547 1.00 92.06 143 LYS A CA 1
ATOM 1157 C C . LYS A 1 143 ? 15.451 2.250 -10.700 1.00 92.06 143 LYS A C 1
ATOM 1159 O O . LYS A 1 143 ? 14.321 1.810 -10.496 1.00 92.06 143 LYS A O 1
ATOM 1164 N N . PRO A 1 144 ? 15.643 3.519 -11.117 1.00 93.62 144 PRO A N 1
ATOM 1165 C CA . PRO A 1 144 ? 14.519 4.421 -11.394 1.00 93.62 144 PRO A CA 1
ATOM 1166 C C . PRO A 1 144 ? 13.528 3.867 -12.428 1.00 93.62 144 PRO A C 1
ATOM 1168 O O . PRO A 1 144 ? 12.318 3.981 -12.249 1.00 93.62 144 PRO A O 1
ATOM 1171 N N . LEU A 1 145 ? 14.021 3.197 -13.473 1.00 95.06 145 LEU A N 1
ATOM 1172 C CA . LEU A 1 145 ? 13.178 2.611 -14.516 1.00 95.06 145 LEU A CA 1
ATOM 1173 C C . LEU A 1 145 ? 12.285 1.467 -13.991 1.00 95.06 145 LEU A C 1
ATOM 1175 O O . LEU A 1 145 ? 11.097 1.409 -14.310 1.00 95.06 145 LEU A O 1
ATOM 1179 N N . LEU A 1 146 ? 12.809 0.591 -13.128 1.00 96.56 146 LEU A N 1
ATOM 1180 C CA . LEU A 1 146 ? 12.010 -0.442 -12.454 1.00 96.56 146 LEU A CA 1
ATOM 1181 C C . LEU A 1 146 ? 10.921 0.172 -11.564 1.00 96.56 146 LEU A C 1
ATOM 1183 O O . LEU A 1 146 ? 9.804 -0.346 -11.519 1.00 96.56 146 LEU A O 1
ATOM 1187 N N . TYR A 1 147 ? 11.210 1.293 -10.890 1.00 96.88 147 TYR A N 1
ATOM 1188 C CA . TYR A 1 147 ? 10.203 2.027 -10.117 1.00 96.88 147 TYR A CA 1
ATOM 1189 C C . TYR A 1 147 ? 9.101 2.592 -11.023 1.00 96.88 147 TYR A C 1
ATOM 1191 O O . TYR A 1 147 ? 7.928 2.468 -10.676 1.00 96.88 147 TYR A O 1
ATOM 1199 N N . VAL A 1 148 ? 9.446 3.140 -12.194 1.00 98.00 148 VAL A N 1
ATOM 1200 C CA . VAL A 1 148 ? 8.465 3.607 -13.192 1.00 98.00 148 VAL A CA 1
ATOM 1201 C C . VAL A 1 148 ? 7.528 2.474 -13.609 1.00 98.00 148 VAL A C 1
ATOM 1203 O O . VAL A 1 148 ? 6.308 2.624 -13.518 1.00 98.00 148 VAL A O 1
ATOM 1206 N N . PHE A 1 149 ? 8.074 1.327 -14.026 1.00 98.38 149 PHE A N 1
ATOM 1207 C CA . PHE A 1 149 ? 7.251 0.207 -14.487 1.00 98.38 149 PHE A CA 1
ATOM 1208 C C . PHE A 1 149 ? 6.381 -0.381 -13.387 1.00 98.38 149 PHE A C 1
ATOM 1210 O O . PHE A 1 149 ? 5.199 -0.625 -13.620 1.00 98.38 149 PHE A O 1
ATOM 1217 N N . ARG A 1 150 ? 6.932 -0.558 -12.184 1.00 98.00 150 ARG A N 1
ATOM 1218 C CA . ARG A 1 150 ? 6.170 -1.037 -11.029 1.00 98.00 150 ARG A CA 1
ATOM 1219 C C . ARG A 1 150 ? 4.974 -0.141 -10.744 1.00 98.00 150 ARG A C 1
ATOM 1221 O O . ARG A 1 150 ? 3.857 -0.632 -10.712 1.00 98.00 150 ARG A O 1
ATOM 1228 N N . VAL A 1 151 ? 5.186 1.166 -10.626 1.00 98.12 151 VAL A N 1
ATOM 1229 C CA . VAL A 1 151 ? 4.124 2.126 -10.292 1.00 98.12 151 VAL A CA 1
ATOM 1230 C C . VAL A 1 151 ? 3.050 2.182 -11.383 1.00 98.12 151 VAL A C 1
ATOM 1232 O O . VAL A 1 151 ? 1.859 2.194 -11.071 1.00 98.12 151 VAL A O 1
ATOM 1235 N N . LEU A 1 152 ? 3.446 2.173 -12.661 1.00 98.75 152 LEU A N 1
ATOM 1236 C CA . LEU A 1 152 ? 2.492 2.144 -13.772 1.00 98.75 152 LEU A CA 1
ATOM 1237 C C . LEU A 1 152 ? 1.665 0.855 -13.771 1.00 98.75 152 LEU A C 1
ATOM 1239 O O . LEU A 1 152 ? 0.444 0.923 -13.900 1.00 98.75 152 LEU A O 1
ATOM 1243 N N . LEU A 1 153 ? 2.299 -0.308 -13.601 1.00 98.81 153 LEU A N 1
ATOM 1244 C CA . LEU A 1 153 ? 1.591 -1.588 -13.573 1.00 98.81 153 LEU A CA 1
ATOM 1245 C C . LEU A 1 153 ? 0.700 -1.743 -12.334 1.00 98.81 153 LEU A C 1
ATOM 1247 O O . LEU A 1 153 ? -0.416 -2.238 -12.480 1.00 98.81 153 LEU A O 1
ATOM 1251 N N . THR A 1 154 ? 1.129 -1.266 -11.162 1.00 98.69 154 THR A N 1
ATOM 1252 C CA . THR A 1 154 ? 0.294 -1.203 -9.951 1.00 98.69 154 THR A CA 1
ATOM 1253 C C . THR A 1 154 ? -0.951 -0.358 -10.202 1.00 98.69 154 THR A C 1
ATOM 1255 O O . THR A 1 154 ? -2.064 -0.810 -9.937 1.00 98.69 154 THR A O 1
ATOM 1258 N N . GLY A 1 155 ? -0.793 0.838 -10.780 1.00 98.69 155 GLY A N 1
ATOM 1259 C CA . GLY A 1 155 ? -1.924 1.697 -11.125 1.00 98.69 155 GLY A CA 1
ATOM 1260 C C . GLY A 1 155 ? -2.881 1.038 -12.122 1.00 98.69 155 GLY A C 1
ATOM 1261 O O . GLY A 1 155 ? -4.091 1.059 -11.913 1.00 98.69 155 GLY A O 1
ATOM 1262 N N . ILE A 1 156 ? -2.354 0.421 -13.188 1.00 98.81 156 ILE A N 1
ATOM 1263 C CA . ILE A 1 156 ? -3.157 -0.272 -14.213 1.00 98.81 156 ILE A CA 1
ATOM 1264 C C . ILE A 1 156 ? -3.936 -1.425 -13.575 1.00 98.81 156 ILE A C 1
ATOM 1266 O O . ILE A 1 156 ? -5.135 -1.559 -13.815 1.00 98.81 156 ILE A O 1
ATOM 1270 N N . HIS A 1 157 ? -3.271 -2.239 -12.753 1.00 98.75 157 HIS A N 1
ATOM 1271 C CA . HIS A 1 157 ? -3.904 -3.357 -12.064 1.00 98.75 157 HIS A CA 1
ATOM 1272 C C . HIS A 1 157 ? -5.014 -2.863 -11.136 1.00 98.75 157 HIS A C 1
ATOM 1274 O O . HIS A 1 157 ? -6.151 -3.305 -11.280 1.00 98.75 157 HIS A O 1
ATOM 1280 N N . MET A 1 158 ? -4.738 -1.865 -10.294 1.00 98.62 158 MET A N 1
ATOM 1281 C CA . MET A 1 158 ? -5.739 -1.294 -9.395 1.00 98.62 158 MET A CA 1
ATOM 1282 C C . MET A 1 158 ? -6.949 -0.741 -10.148 1.00 98.62 158 MET A C 1
ATOM 1284 O O . MET A 1 158 ? -8.078 -1.002 -9.747 1.00 98.62 158 MET A O 1
ATOM 1288 N N . MET A 1 159 ? -6.750 -0.008 -11.248 1.00 98.69 159 MET A N 1
ATOM 1289 C CA . MET A 1 159 ? -7.874 0.527 -12.025 1.00 98.69 159 MET A CA 1
ATOM 1290 C C . MET A 1 159 ? -8.736 -0.580 -12.644 1.00 98.69 159 MET A C 1
ATOM 1292 O O . MET A 1 159 ? -9.942 -0.392 -12.804 1.00 98.69 159 MET A O 1
ATOM 1296 N N . ARG A 1 160 ? -8.155 -1.744 -12.948 1.00 98.12 160 ARG A N 1
ATOM 1297 C CA . ARG A 1 160 ? -8.881 -2.895 -13.501 1.00 98.12 160 ARG A CA 1
ATOM 1298 C C . ARG A 1 160 ? -9.594 -3.729 -12.445 1.00 98.12 1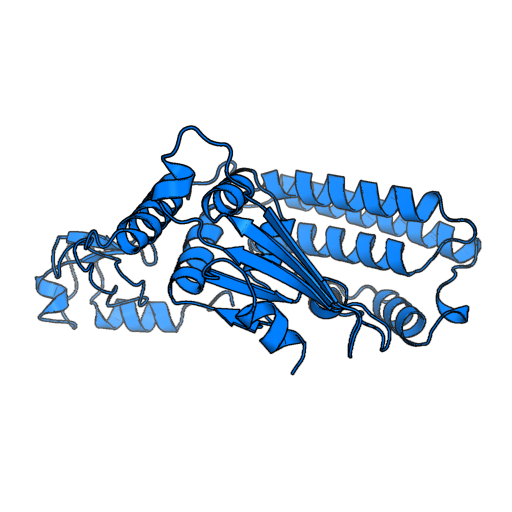60 ARG A C 1
ATOM 1300 O O . ARG A 1 160 ? -10.680 -4.233 -12.714 1.00 98.12 160 ARG A O 1
ATOM 1307 N N . THR A 1 161 ? -8.974 -3.922 -11.285 1.00 97.50 161 THR A N 1
ATOM 1308 C CA . THR A 1 161 ? -9.388 -4.957 -10.323 1.00 97.50 161 THR A CA 1
ATOM 1309 C C . THR A 1 161 ? -9.876 -4.396 -8.992 1.00 97.50 161 THR A C 1
ATOM 1311 O O . THR A 1 161 ? -10.592 -5.082 -8.269 1.00 97.50 161 THR A O 1
ATOM 1314 N N . GLY A 1 162 ? -9.492 -3.165 -8.651 1.00 97.06 162 GLY A N 1
ATOM 1315 C CA . GLY A 1 162 ? -9.642 -2.608 -7.308 1.00 97.06 162 GLY A CA 1
ATOM 1316 C C . GLY A 1 162 ? -8.703 -3.217 -6.267 1.00 97.06 162 GLY A C 1
ATOM 1317 O O . GLY A 1 162 ? -8.895 -2.979 -5.079 1.00 97.06 162 GLY A O 1
ATOM 1318 N N . ILE A 1 163 ? -7.699 -3.986 -6.696 1.00 96.81 163 ILE A N 1
ATOM 1319 C CA . ILE A 1 163 ? -6.735 -4.677 -5.833 1.00 96.81 163 ILE A CA 1
ATOM 1320 C C . ILE A 1 163 ? -5.403 -3.926 -5.857 1.00 96.81 163 ILE A C 1
ATOM 1322 O O . ILE A 1 163 ? -4.991 -3.387 -6.886 1.00 96.81 163 ILE A O 1
ATOM 1326 N N . VAL A 1 164 ? -4.727 -3.884 -4.710 1.00 97.31 164 VAL A N 1
ATOM 1327 C CA . VAL A 1 164 ? -3.384 -3.315 -4.578 1.00 97.31 164 VAL A CA 1
ATOM 1328 C C . VAL A 1 164 ? -2.368 -4.434 -4.788 1.00 97.31 164 VAL A C 1
ATOM 1330 O O . VAL A 1 164 ? -2.318 -5.372 -4.004 1.00 97.31 164 VAL A O 1
ATOM 1333 N N . GLU A 1 165 ? -1.532 -4.315 -5.815 1.00 98.12 165 GLU A N 1
ATOM 1334 C CA . GLU A 1 165 ? -0.380 -5.196 -6.021 1.00 98.12 165 GLU A CA 1
ATOM 1335 C C . GLU A 1 165 ? 0.842 -4.330 -6.344 1.00 98.12 165 GLU A C 1
ATOM 1337 O O . GLU A 1 165 ? 0.862 -3.607 -7.343 1.00 98.12 165 GLU A O 1
ATOM 1342 N N . ALA A 1 166 ? 1.851 -4.375 -5.477 1.00 97.81 166 ALA A N 1
ATOM 1343 C CA . ALA A 1 166 ? 3.056 -3.547 -5.555 1.00 97.81 166 ALA A CA 1
ATOM 1344 C C . ALA A 1 166 ? 4.272 -4.309 -6.106 1.00 97.81 166 ALA A C 1
ATOM 1346 O O . ALA A 1 166 ? 5.288 -3.703 -6.455 1.00 97.81 166 ALA A O 1
ATOM 1347 N N . ASN A 1 167 ? 4.200 -5.637 -6.170 1.00 98.50 167 ASN A N 1
ATOM 1348 C CA . ASN A 1 167 ? 5.284 -6.496 -6.598 1.00 98.50 167 ASN A CA 1
ATOM 1349 C C . ASN A 1 167 ? 5.325 -6.595 -8.126 1.00 98.50 167 ASN A C 1
ATOM 1351 O O . ASN A 1 167 ? 4.454 -7.180 -8.771 1.00 98.50 167 ASN A O 1
ATOM 1355 N N . LEU A 1 168 ? 6.387 -6.051 -8.718 1.00 98.50 168 LEU A N 1
ATOM 1356 C CA . LEU A 1 168 ? 6.564 -5.999 -10.164 1.00 98.50 168 LEU A CA 1
ATOM 1357 C C . LEU A 1 168 ? 6.617 -7.393 -10.800 1.00 98.50 168 LEU A C 1
ATOM 1359 O O . LEU A 1 168 ? 6.097 -7.582 -11.898 1.00 98.50 168 LEU A O 1
ATOM 1363 N N . THR A 1 169 ? 7.200 -8.377 -10.118 1.00 97.88 169 THR A N 1
ATOM 1364 C CA . THR A 1 169 ? 7.275 -9.756 -10.614 1.00 97.88 169 THR A CA 1
ATOM 1365 C C . THR A 1 169 ? 5.890 -10.398 -10.659 1.00 97.88 169 THR A C 1
ATOM 1367 O O . THR A 1 169 ? 5.539 -11.019 -11.663 1.00 97.88 169 THR A O 1
ATOM 1370 N N . GLN A 1 170 ? 5.070 -10.197 -9.621 1.00 98.06 170 GLN A N 1
ATOM 1371 C CA . GLN A 1 170 ? 3.685 -10.680 -9.603 1.00 98.06 170 GLN A CA 1
ATOM 1372 C C . GLN A 1 170 ? 2.839 -10.004 -10.684 1.00 98.06 170 GLN A C 1
ATOM 1374 O O . GLN A 1 170 ? 2.186 -10.696 -11.464 1.00 98.06 170 GLN A O 1
ATOM 1379 N N . LEU A 1 171 ? 2.937 -8.678 -10.824 1.00 98.50 171 LEU A N 1
ATOM 1380 C CA . LEU A 1 171 ? 2.275 -7.939 -11.905 1.00 98.50 171 LEU A CA 1
ATOM 1381 C C . LEU A 1 171 ? 2.694 -8.476 -13.276 1.00 98.50 171 LEU A C 1
ATOM 1383 O O . LEU A 1 171 ? 1.857 -8.717 -14.148 1.00 98.50 171 LEU A O 1
ATOM 1387 N N . ASN A 1 172 ? 3.989 -8.711 -13.488 1.00 98.44 172 ASN A N 1
ATOM 1388 C CA . ASN A 1 172 ? 4.482 -9.155 -14.785 1.00 98.44 172 ASN A CA 1
ATOM 1389 C C . ASN A 1 172 ? 4.065 -10.592 -15.141 1.00 98.44 172 ASN A C 1
ATOM 1391 O O . ASN A 1 172 ? 4.060 -10.942 -16.324 1.00 98.44 172 ASN A O 1
ATOM 1395 N N . ASN A 1 173 ? 3.636 -11.408 -14.170 1.00 97.56 173 ASN A N 1
ATOM 1396 C CA . ASN A 1 173 ? 2.993 -12.690 -14.463 1.00 97.56 173 ASN A CA 1
ATOM 1397 C C . ASN A 1 173 ? 1.681 -12.512 -15.237 1.00 97.56 173 ASN A C 1
ATOM 1399 O O . ASN A 1 173 ? 1.348 -13.390 -16.031 1.00 97.56 173 ASN A O 1
ATOM 1403 N N . GLU A 1 174 ? 0.975 -11.397 -15.055 1.00 96.31 174 GLU A N 1
ATOM 1404 C CA . GLU A 1 174 ? -0.222 -11.044 -15.823 1.00 96.31 174 GLU A CA 1
ATOM 1405 C C . GLU A 1 174 ? 0.138 -10.267 -17.099 1.00 96.31 174 GLU A C 1
ATOM 1407 O O . GLU A 1 174 ? -0.316 -10.613 -18.189 1.00 96.31 174 GLU A O 1
ATOM 1412 N N . TYR A 1 175 ? 0.971 -9.226 -16.981 1.00 97.38 175 TYR A N 1
ATOM 1413 C CA . TYR A 1 175 ? 1.212 -8.270 -18.072 1.00 97.38 175 TYR A CA 1
ATOM 1414 C C . TYR A 1 175 ? 2.232 -8.723 -19.122 1.00 97.38 175 TYR A C 1
ATOM 1416 O O . TYR A 1 175 ? 2.234 -8.167 -20.222 1.00 97.38 175 TYR A O 1
ATOM 1424 N N . LYS A 1 176 ? 3.068 -9.720 -18.803 1.00 97.94 176 LYS A N 1
ATOM 1425 C CA . LYS A 1 176 ? 4.003 -10.387 -19.726 1.00 97.94 176 LYS A CA 1
ATOM 1426 C C . LYS A 1 176 ? 4.898 -9.426 -20.526 1.00 97.94 176 LYS A C 1
ATOM 1428 O O . LYS A 1 176 ? 5.135 -9.637 -21.713 1.00 97.94 176 LYS A O 1
ATOM 1433 N N . LEU A 1 177 ? 5.415 -8.379 -19.884 1.00 97.88 177 LEU A N 1
ATOM 1434 C CA . LEU A 1 177 ? 6.403 -7.486 -20.487 1.00 97.88 177 LEU A CA 1
ATOM 1435 C C . LEU A 1 177 ? 7.768 -8.203 -20.515 1.00 97.88 177 LEU A C 1
ATOM 1437 O O . LEU A 1 177 ? 8.307 -8.516 -19.446 1.00 97.88 177 LEU A O 1
ATOM 1441 N N . PRO A 1 178 ? 8.331 -8.497 -21.703 1.00 96.88 178 PRO A N 1
ATOM 1442 C CA . PRO A 1 178 ? 9.456 -9.428 -21.838 1.00 96.88 178 PRO A CA 1
ATOM 1443 C C . PRO A 1 178 ? 10.779 -8.882 -21.289 1.00 96.88 178 PRO A C 1
ATOM 1445 O O . PRO A 1 178 ? 11.645 -9.661 -20.913 1.00 96.88 178 PRO A O 1
ATOM 1448 N N . TYR A 1 179 ? 10.919 -7.560 -21.200 1.00 95.31 179 TYR A N 1
ATOM 1449 C CA . TYR A 1 179 ? 12.130 -6.883 -20.729 1.00 95.31 179 TYR A CA 1
ATOM 1450 C C . TYR A 1 179 ? 12.211 -6.759 -19.196 1.00 95.31 179 TYR A C 1
ATOM 1452 O O . TYR A 1 179 ? 13.279 -6.503 -18.650 1.00 95.31 179 TYR A O 1
ATOM 1460 N N . ILE A 1 180 ? 11.104 -6.944 -18.465 1.00 97.31 180 ILE A N 1
ATOM 1461 C CA . ILE A 1 180 ? 11.093 -6.791 -16.999 1.00 97.31 180 ILE A CA 1
ATOM 1462 C C . ILE A 1 180 ? 11.986 -7.823 -16.286 1.00 97.31 180 ILE A C 1
ATOM 1464 O O . ILE A 1 180 ? 12.764 -7.401 -15.430 1.00 97.31 180 ILE A O 1
ATOM 1468 N N . PRO A 1 181 ? 11.939 -9.137 -16.604 1.00 96.94 181 PRO A N 1
ATOM 1469 C CA . PRO A 1 181 ? 12.806 -10.118 -15.949 1.00 96.94 181 PRO A CA 1
ATOM 1470 C C . PRO A 1 181 ? 14.294 -9.811 -16.140 1.00 96.94 181 PRO A C 1
ATOM 1472 O O . PRO A 1 181 ? 15.059 -9.888 -15.181 1.00 96.94 181 PRO A O 1
ATOM 1475 N N . GLU A 1 182 ? 14.685 -9.392 -17.346 1.00 94.25 182 GLU A N 1
ATOM 1476 C CA . GLU A 1 182 ? 16.066 -9.020 -17.663 1.00 94.25 182 GLU A CA 1
ATOM 1477 C C . GLU A 1 182 ? 16.520 -7.788 -16.863 1.00 94.25 182 GLU A C 1
ATOM 1479 O O . GLU A 1 182 ? 17.594 -7.800 -16.261 1.00 94.25 182 GLU A O 1
ATOM 1484 N N . LEU A 1 183 ? 15.690 -6.740 -16.785 1.00 94.44 183 LEU A N 1
ATOM 1485 C CA . LEU A 1 183 ? 15.996 -5.543 -15.992 1.00 94.44 183 LEU A CA 1
ATOM 1486 C C . LEU A 1 183 ? 16.154 -5.864 -14.498 1.00 94.44 183 LEU A C 1
ATOM 1488 O O . LEU A 1 183 ? 17.060 -5.342 -13.846 1.00 94.44 183 LEU A O 1
ATOM 1492 N N . ILE A 1 184 ? 15.293 -6.726 -13.947 1.00 95.12 184 ILE A N 1
ATOM 1493 C CA . ILE A 1 184 ? 15.393 -7.167 -12.548 1.00 95.12 184 ILE A CA 1
ATOM 1494 C C . ILE A 1 184 ? 16.698 -7.939 -12.333 1.00 95.12 184 ILE A C 1
ATOM 1496 O O . ILE A 1 184 ? 17.430 -7.649 -11.388 1.00 95.12 184 ILE A O 1
ATOM 1500 N N . GLU A 1 185 ? 17.025 -8.875 -13.223 1.00 93.38 185 GLU A N 1
ATOM 1501 C CA . GLU A 1 185 ? 18.256 -9.658 -13.141 1.00 93.38 185 GLU A CA 1
ATOM 1502 C C . GLU A 1 185 ? 19.508 -8.771 -13.206 1.00 93.38 185 GLU A C 1
ATOM 1504 O O . GLU A 1 185 ? 20.398 -8.895 -12.361 1.00 93.38 185 GLU A O 1
ATOM 1509 N N . ARG A 1 186 ? 19.553 -7.819 -14.146 1.00 92.06 186 ARG A N 1
ATOM 1510 C CA . ARG A 1 186 ? 20.635 -6.828 -14.260 1.00 92.06 186 ARG A CA 1
ATOM 1511 C C . ARG A 1 186 ? 20.775 -5.986 -12.993 1.00 92.06 186 ARG A C 1
ATOM 1513 O O . ARG A 1 186 ? 21.892 -5.788 -12.520 1.00 92.06 186 ARG A O 1
ATOM 1520 N N . LYS A 1 187 ? 19.659 -5.546 -12.397 1.00 91.19 187 LYS A N 1
ATOM 1521 C CA . LYS A 1 187 ? 19.671 -4.804 -11.126 1.00 91.19 187 LYS A CA 1
ATOM 1522 C C . LYS A 1 187 ? 20.247 -5.643 -9.985 1.00 91.19 187 LYS A C 1
ATOM 1524 O O . LYS A 1 187 ? 21.000 -5.108 -9.176 1.00 91.19 187 LYS A O 1
ATOM 1529 N N . ILE A 1 188 ? 19.883 -6.924 -9.897 1.00 90.19 188 ILE A N 1
ATOM 1530 C CA . ILE A 1 188 ? 20.326 -7.821 -8.818 1.00 90.19 188 ILE A CA 1
ATOM 1531 C C . ILE A 1 188 ? 21.819 -8.155 -8.937 1.00 90.19 188 ILE A C 1
ATOM 1533 O O . ILE A 1 188 ? 22.496 -8.243 -7.916 1.00 90.19 188 ILE A O 1
ATOM 1537 N N . ARG A 1 189 ? 22.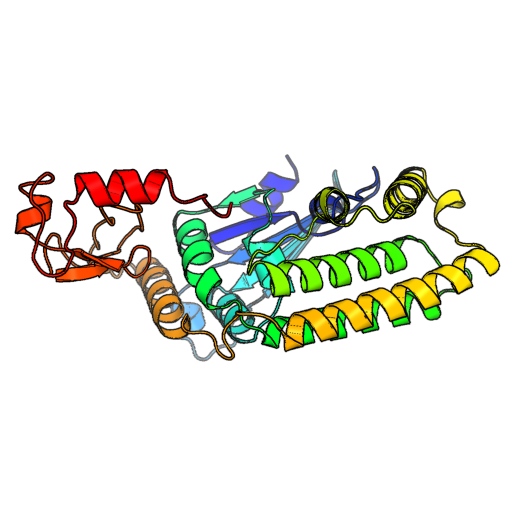343 -8.317 -10.161 1.00 86.50 189 ARG A N 1
ATOM 1538 C CA . ARG A 1 189 ? 23.742 -8.710 -10.415 1.00 86.50 189 ARG A CA 1
ATOM 1539 C C . ARG A 1 189 ? 24.792 -7.632 -10.093 1.00 86.50 189 ARG A C 1
ATOM 1541 O O . ARG A 1 189 ? 25.965 -7.980 -10.000 1.00 86.50 189 ARG A O 1
ATOM 1548 N N . GLY A 1 190 ? 24.412 -6.370 -9.881 1.00 71.56 190 GLY A N 1
ATOM 1549 C CA . GLY A 1 190 ? 25.309 -5.335 -9.343 1.00 71.56 190 GLY A CA 1
ATOM 1550 C C . GLY A 1 190 ? 25.650 -4.179 -10.293 1.00 71.56 190 GLY A C 1
ATOM 1551 O O . GLY A 1 190 ? 25.048 -4.008 -11.351 1.00 71.56 190 GLY A O 1
ATOM 1552 N N . THR A 1 191 ? 26.602 -3.346 -9.863 1.00 62.44 191 THR A N 1
ATOM 1553 C CA . THR A 1 191 ? 26.913 -1.980 -10.337 1.00 62.44 191 THR A CA 1
ATOM 1554 C C . THR A 1 191 ? 27.171 -1.828 -11.840 1.00 62.44 191 THR A C 1
ATOM 1556 O O . THR A 1 191 ? 26.716 -0.841 -12.412 1.00 62.44 191 THR A O 1
ATOM 1559 N N . GLU A 1 192 ? 27.826 -2.788 -12.503 1.00 53.00 192 GLU A N 1
ATOM 1560 C CA . GLU A 1 192 ? 28.059 -2.742 -13.962 1.00 53.00 192 GLU A CA 1
ATOM 1561 C C . GLU A 1 192 ? 26.775 -2.987 -14.776 1.00 53.00 192 GLU A C 1
ATOM 1563 O O . GLU A 1 192 ? 26.608 -2.430 -15.857 1.00 53.00 192 GLU A O 1
ATOM 1568 N N . GLY A 1 193 ? 25.825 -3.760 -14.237 1.00 62.25 193 GLY A N 1
ATOM 1569 C CA . GLY A 1 193 ? 24.537 -4.045 -14.874 1.00 62.25 193 GLY A CA 1
ATOM 1570 C C . GLY A 1 193 ? 23.480 -2.966 -14.646 1.00 62.25 193 GLY A C 1
ATOM 1571 O O . GLY A 1 193 ? 22.425 -3.027 -15.268 1.00 62.25 193 GLY A O 1
ATOM 1572 N N . GLN A 1 194 ? 23.736 -1.981 -13.775 1.00 78.12 194 GLN A N 1
ATOM 1573 C CA . GLN A 1 194 ? 22.754 -0.954 -13.418 1.00 78.12 194 GLN A CA 1
ATOM 1574 C C . GLN A 1 194 ? 22.564 0.121 -14.482 1.00 78.12 194 GLN A C 1
ATOM 1576 O O . GLN A 1 194 ? 21.588 0.859 -14.388 1.00 78.12 194 GLN A O 1
ATOM 1581 N N . ILE A 1 195 ? 23.477 0.251 -15.438 1.00 84.62 195 ILE A N 1
ATOM 1582 C CA . ILE A 1 195 ? 23.455 1.323 -16.430 1.00 84.62 195 ILE A CA 1
ATOM 1583 C C . ILE A 1 195 ? 22.770 0.829 -17.709 1.00 84.62 195 ILE A C 1
ATOM 1585 O O . ILE A 1 195 ? 22.892 -0.339 -18.082 1.00 84.62 195 ILE A O 1
ATOM 1589 N N . LEU A 1 196 ? 22.027 1.724 -18.360 1.00 84.81 196 LEU A N 1
ATOM 1590 C CA . LEU A 1 196 ? 21.444 1.507 -19.681 1.00 84.81 196 LEU A CA 1
ATOM 1591 C C . LEU A 1 196 ? 22.263 2.215 -20.757 1.00 84.81 196 LEU A C 1
ATOM 1593 O O . LEU A 1 196 ? 22.719 3.347 -20.563 1.00 84.81 196 LEU A O 1
ATOM 1597 N N . GLU A 1 197 ? 22.377 1.574 -21.915 1.00 82.81 197 GLU A N 1
ATOM 1598 C CA . GLU A 1 197 ? 22.909 2.224 -23.110 1.00 82.81 197 GLU A CA 1
ATOM 1599 C C . GLU A 1 197 ? 21.886 3.211 -23.699 1.00 82.81 197 GLU A C 1
ATOM 1601 O O . GLU A 1 197 ? 20.671 3.078 -23.531 1.00 82.81 197 GLU A O 1
ATOM 1606 N N . GLU A 1 198 ? 22.360 4.219 -24.433 1.00 75.81 198 GLU A N 1
ATOM 1607 C CA . GLU A 1 198 ? 21.497 5.272 -24.994 1.00 75.81 198 GLU A CA 1
ATOM 1608 C C . GLU A 1 198 ? 20.451 4.722 -25.987 1.00 75.81 198 GLU A C 1
ATOM 1610 O O . GLU A 1 198 ? 19.307 5.188 -26.030 1.00 75.81 198 GLU A O 1
ATOM 1615 N N . ALA A 1 199 ? 20.808 3.672 -26.733 1.00 77.50 199 ALA A N 1
ATOM 1616 C CA . ALA A 1 199 ? 19.889 2.972 -27.628 1.00 77.50 199 ALA A CA 1
ATOM 1617 C C . ALA A 1 199 ? 18.759 2.254 -26.863 1.00 77.50 199 ALA A C 1
ATOM 1619 O O . ALA A 1 199 ? 17.602 2.309 -27.286 1.00 77.50 199 ALA A O 1
ATOM 1620 N N . GLU A 1 200 ? 19.063 1.647 -25.708 1.00 84.56 200 GLU A N 1
ATOM 1621 C CA . GLU A 1 200 ? 18.065 1.019 -24.830 1.00 84.56 200 GLU A CA 1
ATOM 1622 C C . GLU A 1 200 ? 17.118 2.070 -24.233 1.00 84.56 200 GLU A C 1
ATOM 1624 O O . GLU A 1 200 ? 15.907 1.859 -24.153 1.00 84.56 200 GLU A O 1
ATOM 1629 N N . ALA A 1 201 ? 17.645 3.241 -23.860 1.00 84.38 201 ALA A N 1
ATOM 1630 C CA . ALA A 1 201 ? 16.851 4.313 -23.267 1.00 84.38 201 ALA A CA 1
ATOM 1631 C C . ALA A 1 201 ? 15.713 4.784 -24.191 1.00 84.38 201 ALA A C 1
ATOM 1633 O O . ALA A 1 201 ? 14.599 5.011 -23.718 1.00 84.38 201 ALA A O 1
ATOM 1634 N N . SER A 1 202 ? 15.955 4.866 -25.505 1.00 87.38 202 SER A N 1
ATOM 1635 C CA . SER A 1 202 ? 14.940 5.277 -26.490 1.00 87.38 202 SER A CA 1
ATOM 1636 C C . SER A 1 202 ? 13.754 4.309 -26.562 1.00 87.38 202 SER A C 1
ATOM 1638 O O . SER A 1 202 ? 12.606 4.741 -26.679 1.00 87.38 202 SER A O 1
ATOM 1640 N N . PHE A 1 203 ? 14.005 3.002 -26.433 1.00 93.56 203 PHE A N 1
ATOM 1641 C CA . PHE A 1 203 ? 12.945 1.995 -26.345 1.00 93.56 203 PHE A CA 1
ATOM 1642 C C . PHE A 1 203 ? 12.066 2.219 -25.104 1.00 93.56 203 PHE A C 1
ATOM 1644 O O . PHE A 1 203 ? 10.837 2.211 -25.195 1.00 93.56 203 PHE A O 1
ATOM 1651 N N . TYR A 1 204 ? 12.679 2.503 -23.953 1.00 95.31 204 TYR A N 1
ATOM 1652 C CA . TYR A 1 204 ? 11.940 2.702 -22.706 1.00 95.31 204 TYR A CA 1
ATOM 1653 C C . TYR A 1 204 ? 11.128 3.999 -22.654 1.00 95.31 204 TYR A C 1
ATOM 1655 O O . TYR A 1 204 ? 10.134 4.048 -21.932 1.00 95.31 204 TYR A O 1
ATOM 1663 N N . VAL A 1 205 ? 11.478 5.017 -23.449 1.00 94.75 205 VAL A N 1
ATOM 1664 C CA . VAL A 1 205 ? 10.624 6.203 -23.654 1.00 94.75 205 VAL A CA 1
ATOM 1665 C C . VAL A 1 205 ? 9.283 5.797 -24.267 1.00 94.75 205 VAL A C 1
ATOM 1667 O O . VAL A 1 205 ? 8.231 6.163 -23.745 1.00 94.75 205 VAL A O 1
ATOM 1670 N N . LEU A 1 206 ? 9.310 4.982 -25.326 1.00 95.75 206 LEU A N 1
ATOM 1671 C CA . LEU A 1 206 ? 8.093 4.507 -25.987 1.00 95.75 206 LEU A CA 1
ATOM 1672 C C . LEU A 1 206 ? 7.251 3.625 -25.056 1.00 95.75 206 LEU A C 1
ATOM 1674 O O . LEU A 1 206 ? 6.027 3.765 -25.010 1.00 95.75 206 LEU A O 1
ATOM 1678 N N . GLU A 1 207 ? 7.892 2.751 -24.277 1.00 97.75 207 GLU A N 1
ATOM 1679 C CA . GLU A 1 207 ? 7.189 1.892 -23.319 1.00 97.75 207 GLU A CA 1
ATOM 1680 C C . GLU A 1 207 ? 6.579 2.674 -22.152 1.00 97.75 207 GLU A C 1
ATOM 1682 O O . GLU A 1 207 ? 5.456 2.373 -21.734 1.00 97.75 207 GLU A O 1
ATOM 1687 N N . TYR A 1 208 ? 7.268 3.704 -21.655 1.00 97.88 208 TYR A N 1
ATOM 1688 C CA . TYR A 1 208 ? 6.717 4.624 -20.665 1.00 97.88 208 TYR A CA 1
ATOM 1689 C C . TYR A 1 208 ? 5.445 5.301 -21.187 1.00 97.88 208 TYR A C 1
ATOM 1691 O O . TYR A 1 208 ? 4.401 5.230 -20.533 1.00 97.88 208 TYR A O 1
ATOM 1699 N N . ASP A 1 209 ? 5.488 5.880 -22.390 1.00 98.19 209 ASP A N 1
ATOM 1700 C CA . ASP A 1 209 ? 4.329 6.546 -22.990 1.00 98.19 209 ASP A CA 1
ATOM 1701 C C . ASP A 1 209 ? 3.170 5.571 -23.238 1.00 98.19 209 ASP A C 1
ATOM 1703 O O . ASP A 1 209 ? 2.008 5.883 -22.945 1.00 98.19 209 ASP A O 1
ATOM 1707 N N . ARG A 1 210 ? 3.474 4.356 -23.714 1.00 98.50 210 ARG A N 1
ATOM 1708 C CA . ARG A 1 210 ? 2.491 3.288 -23.938 1.00 98.50 210 ARG A CA 1
ATOM 1709 C C . ARG A 1 210 ? 1.778 2.895 -22.644 1.00 98.50 210 ARG A C 1
ATOM 1711 O O . ARG A 1 210 ? 0.547 2.829 -22.618 1.00 98.50 210 ARG A O 1
ATOM 1718 N N . LEU A 1 211 ? 2.524 2.640 -21.569 1.00 98.62 211 LEU A N 1
ATOM 1719 C CA . LEU A 1 211 ? 1.959 2.237 -20.277 1.00 98.62 211 LEU A CA 1
ATOM 1720 C C . LEU A 1 211 ? 1.238 3.392 -19.577 1.00 98.62 211 LEU A C 1
ATOM 1722 O O . LEU A 1 211 ? 0.180 3.182 -18.988 1.00 98.62 211 LEU A O 1
ATOM 1726 N N . ARG A 1 212 ? 1.740 4.624 -19.701 1.00 98.56 212 ARG A N 1
ATOM 1727 C CA . ARG A 1 212 ? 1.058 5.822 -19.200 1.00 98.56 212 ARG A CA 1
ATOM 1728 C C . ARG A 1 212 ? -0.283 6.033 -19.904 1.00 98.56 212 ARG A C 1
ATOM 1730 O O . ARG A 1 212 ? -1.283 6.310 -19.242 1.00 98.56 212 ARG A O 1
ATOM 1737 N N . LYS A 1 213 ? -0.340 5.850 -21.229 1.00 98.62 213 LYS A N 1
ATOM 1738 C CA . LYS A 1 213 ? -1.606 5.867 -21.977 1.00 98.62 213 LYS A CA 1
ATOM 1739 C C . LYS A 1 213 ? -2.543 4.760 -21.495 1.00 98.62 213 LYS A C 1
ATOM 1741 O O . LYS A 1 213 ? -3.704 5.041 -21.226 1.00 98.62 213 LYS A O 1
ATOM 1746 N N . ARG A 1 214 ? -2.032 3.542 -21.300 1.00 98.56 214 ARG A N 1
ATOM 1747 C CA . ARG A 1 214 ? -2.833 2.433 -20.772 1.00 98.56 214 ARG A CA 1
ATOM 1748 C C . ARG A 1 214 ? -3.428 2.749 -19.400 1.00 98.56 214 ARG A C 1
ATOM 1750 O O . ARG A 1 214 ? -4.625 2.576 -19.233 1.00 98.56 214 ARG A O 1
ATOM 1757 N N . LEU A 1 215 ? -2.644 3.263 -18.448 1.00 98.62 215 LEU A N 1
ATOM 1758 C CA . LEU A 1 215 ? -3.162 3.682 -17.137 1.00 98.62 215 LEU A CA 1
ATOM 1759 C C . LEU A 1 215 ? -4.301 4.701 -17.279 1.00 98.62 215 LEU A C 1
ATOM 1761 O O . LEU A 1 215 ? -5.288 4.631 -16.551 1.00 98.62 215 LEU A O 1
ATOM 1765 N N . LYS A 1 216 ? -4.189 5.625 -18.240 1.00 98.56 216 LYS A N 1
ATOM 1766 C CA . LYS A 1 216 ? -5.228 6.630 -18.506 1.00 98.56 216 LYS A CA 1
ATOM 1767 C C . LYS A 1 216 ? -6.500 5.977 -19.023 1.00 98.56 216 LYS A C 1
ATOM 1769 O O . LYS A 1 216 ? -7.587 6.312 -18.561 1.00 98.56 216 LYS A O 1
ATOM 1774 N N . ASP A 1 217 ? -6.355 5.056 -19.965 1.00 98.44 217 ASP A N 1
ATOM 1775 C CA . ASP A 1 217 ? -7.477 4.336 -20.548 1.00 98.44 217 ASP A CA 1
ATOM 1776 C C . ASP A 1 217 ? -8.180 3.480 -19.481 1.00 98.44 217 ASP A C 1
ATOM 1778 O O . ASP A 1 217 ? -9.401 3.561 -19.365 1.00 98.44 217 ASP A O 1
ATOM 1782 N N . GLU A 1 218 ? -7.446 2.762 -18.624 1.00 98.44 218 GLU A N 1
ATOM 1783 C CA . GLU A 1 218 ? -8.045 2.005 -17.511 1.00 98.44 218 GLU A CA 1
ATOM 1784 C C . GLU A 1 218 ? -8.744 2.924 -16.499 1.00 98.44 218 GLU A C 1
ATOM 1786 O O . GLU A 1 218 ? -9.859 2.642 -16.071 1.00 98.44 218 GLU A O 1
ATOM 1791 N N . ALA A 1 219 ? -8.149 4.068 -16.147 1.00 97.94 219 ALA A N 1
ATOM 1792 C CA . ALA A 1 219 ? -8.771 5.030 -15.235 1.00 97.94 219 ALA A CA 1
ATOM 1793 C C . ALA A 1 219 ? -10.074 5.635 -15.798 1.00 97.94 219 ALA A C 1
ATOM 1795 O O . ALA A 1 219 ? -11.000 5.947 -15.042 1.00 97.94 219 ALA A O 1
ATOM 1796 N N . ASN A 1 220 ? -10.182 5.783 -17.122 1.00 97.94 220 ASN A N 1
ATOM 1797 C CA . ASN A 1 220 ? -11.403 6.261 -17.774 1.00 97.94 220 ASN A CA 1
ATOM 1798 C C . ASN A 1 220 ? -12.521 5.206 -17.761 1.00 97.94 220 ASN A C 1
ATOM 1800 O O . ASN A 1 220 ? -13.688 5.568 -17.623 1.00 97.94 220 ASN A O 1
ATOM 1804 N N . HIS A 1 221 ? -12.176 3.919 -17.863 1.00 97.50 221 HIS A N 1
ATOM 1805 C CA . HIS A 1 221 ? -13.141 2.814 -17.961 1.00 97.50 221 HIS A CA 1
ATOM 1806 C C . HIS A 1 221 ? -13.333 2.026 -16.655 1.00 97.50 221 HIS A C 1
ATOM 1808 O O . HIS A 1 221 ? -14.124 1.086 -16.622 1.00 97.50 221 HIS A O 1
ATOM 1814 N N . THR A 1 222 ? -12.623 2.387 -15.584 1.00 98.12 222 THR A N 1
ATOM 1815 C CA . THR A 1 222 ? -12.706 1.691 -14.296 1.00 98.12 222 THR A CA 1
ATOM 1816 C C . THR A 1 222 ? -14.120 1.714 -13.713 1.00 98.12 222 THR A C 1
ATOM 1818 O O . THR A 1 222 ? -14.835 2.715 -13.799 1.00 98.12 222 THR A O 1
ATOM 1821 N N . ALA A 1 223 ? -14.491 0.609 -13.063 1.00 97.12 223 ALA A N 1
ATOM 1822 C CA . ALA A 1 223 ? -15.704 0.493 -12.256 1.00 97.12 223 ALA A C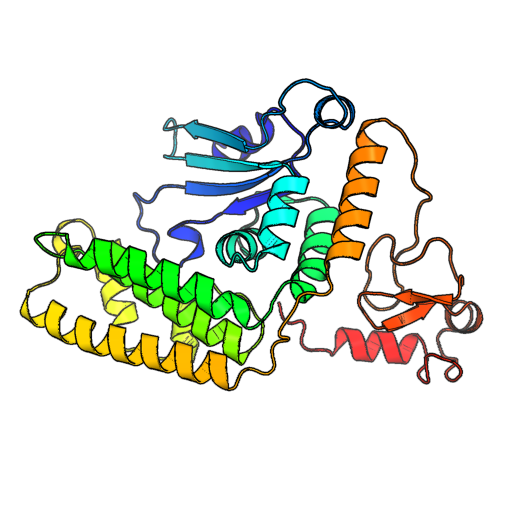A 1
ATOM 1823 C C . ALA A 1 223 ? -15.520 1.015 -10.816 1.00 97.12 223 ALA A C 1
ATOM 1825 O O . ALA A 1 223 ? -16.461 0.972 -10.023 1.00 97.12 223 ALA A O 1
ATOM 1826 N N . LEU A 1 224 ? -14.315 1.477 -10.454 1.00 97.94 224 LEU A N 1
ATOM 1827 C CA . LEU A 1 224 ? -14.048 2.041 -9.135 1.00 97.94 224 LEU A CA 1
ATOM 1828 C C . LEU A 1 224 ? -14.864 3.319 -8.889 1.00 97.94 224 LEU A C 1
ATOM 1830 O O . LEU A 1 224 ? -15.051 4.119 -9.810 1.00 97.94 224 LEU A O 1
ATOM 1834 N N . PRO A 1 225 ? -15.302 3.558 -7.641 1.00 96.81 225 PRO A N 1
ATOM 1835 C CA . PRO A 1 225 ? -16.110 4.723 -7.309 1.00 96.81 225 PRO A CA 1
ATOM 1836 C C . PRO A 1 225 ? -15.317 6.031 -7.437 1.00 96.81 225 PRO A C 1
ATOM 1838 O O . PRO A 1 225 ? -14.087 6.059 -7.314 1.00 96.81 225 PRO A O 1
ATOM 1841 N N . ASP A 1 226 ? -16.040 7.138 -7.618 1.00 96.19 226 ASP A N 1
ATOM 1842 C CA . ASP A 1 226 ? -15.464 8.489 -7.682 1.00 96.19 226 ASP A CA 1
ATOM 1843 C C . ASP A 1 226 ? -15.048 9.021 -6.297 1.00 96.19 226 ASP A C 1
ATOM 1845 O O . ASP A 1 226 ? -14.215 9.923 -6.192 1.00 96.19 226 ASP A O 1
ATOM 1849 N N . SER A 1 227 ? -15.624 8.480 -5.218 1.00 95.06 227 SER A N 1
ATOM 1850 C CA . SER A 1 227 ? -15.343 8.892 -3.842 1.00 95.06 227 SER A CA 1
ATOM 1851 C C . SER A 1 227 ? -15.316 7.708 -2.875 1.00 95.06 227 SER A C 1
ATOM 1853 O O . SER A 1 227 ? -15.962 6.683 -3.090 1.00 95.06 227 SER A O 1
ATOM 1855 N N . GLN A 1 228 ? -14.522 7.8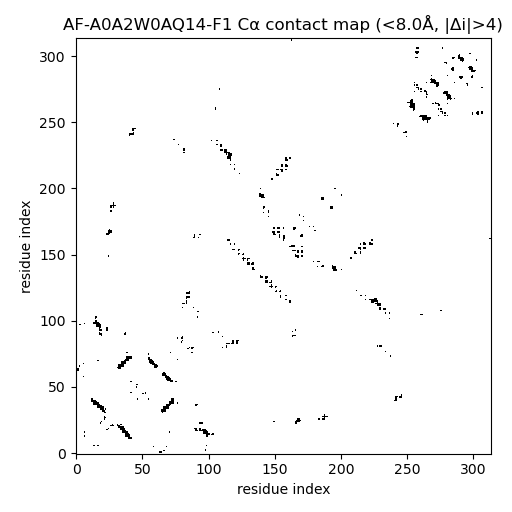45 -1.812 1.00 95.31 228 GLN A N 1
ATOM 1856 C CA . GLN A 1 228 ? -14.436 6.849 -0.745 1.00 95.31 228 GLN A CA 1
ATOM 1857 C C . GLN A 1 228 ? -15.654 6.925 0.184 1.00 95.31 228 GLN A C 1
ATOM 1859 O O . GLN A 1 228 ? -16.222 8.001 0.385 1.00 95.31 228 GLN A O 1
ATOM 1864 N N . THR A 1 229 ? -15.989 5.806 0.827 1.00 92.38 229 THR A N 1
ATOM 1865 C CA . THR A 1 229 ? -17.063 5.712 1.840 1.00 92.38 229 THR A CA 1
ATOM 1866 C C . THR A 1 229 ? -16.552 5.251 3.213 1.00 92.38 229 THR A C 1
ATOM 1868 O O . THR A 1 229 ? -17.328 4.956 4.121 1.00 92.38 229 THR A O 1
ATOM 1871 N N . ALA A 1 230 ? -15.231 5.210 3.393 1.00 92.56 230 ALA A N 1
ATOM 1872 C CA . ALA A 1 230 ? -14.553 4.676 4.569 1.00 92.56 230 ALA A CA 1
ATOM 1873 C C . ALA A 1 230 ? -14.493 5.636 5.770 1.00 92.56 230 ALA A C 1
ATOM 1875 O O . ALA A 1 230 ? -14.269 5.182 6.890 1.00 92.56 230 ALA A O 1
ATOM 1876 N N . LYS A 1 231 ? -14.679 6.952 5.577 1.00 92.81 231 LYS A N 1
ATOM 1877 C CA . LYS A 1 231 ? -14.401 7.970 6.615 1.00 92.81 231 LYS A CA 1
ATOM 1878 C C . LYS A 1 231 ? -15.072 7.704 7.966 1.00 92.81 231 LYS A C 1
ATOM 1880 O O . LYS A 1 231 ? -14.418 7.859 8.992 1.00 92.81 231 LYS A O 1
ATOM 1885 N N . ALA A 1 232 ? -16.347 7.315 7.977 1.00 84.62 232 ALA A N 1
ATOM 1886 C CA . ALA A 1 232 ? -17.063 7.036 9.222 1.00 84.62 232 ALA A CA 1
ATOM 1887 C C . ALA A 1 232 ? -16.485 5.810 9.953 1.00 84.62 232 ALA A C 1
ATOM 1889 O O . ALA A 1 232 ? -16.245 5.879 11.154 1.00 84.62 232 ALA A O 1
ATOM 1890 N N . ALA A 1 233 ? -16.187 4.732 9.221 1.00 85.31 233 ALA A N 1
ATOM 1891 C CA . ALA A 1 233 ? -15.597 3.516 9.781 1.00 85.31 233 ALA A CA 1
ATOM 1892 C C . ALA A 1 233 ? -14.159 3.742 10.280 1.00 85.31 233 ALA A C 1
ATOM 1894 O O . ALA A 1 233 ? -13.805 3.289 11.363 1.00 85.31 233 ALA A O 1
ATOM 1895 N N . LEU A 1 234 ? -13.346 4.507 9.542 1.00 96.06 234 LEU A N 1
ATOM 1896 C CA . LEU A 1 234 ? -12.015 4.917 10.002 1.00 96.06 234 LEU A CA 1
ATOM 1897 C C . LEU A 1 234 ? -12.096 5.771 11.273 1.00 96.06 234 LEU A C 1
ATOM 1899 O O . LEU A 1 234 ? -11.279 5.610 12.174 1.00 96.06 234 LEU A O 1
ATOM 1903 N N . ASN A 1 235 ? -13.075 6.675 11.364 1.00 93.88 235 ASN A N 1
ATOM 1904 C CA . ASN A 1 235 ? -13.280 7.483 12.563 1.00 93.88 235 ASN A CA 1
ATOM 1905 C C . ASN A 1 235 ? -13.677 6.623 13.771 1.00 93.88 235 ASN A C 1
ATOM 1907 O O . ASN A 1 235 ? -13.135 6.824 14.853 1.00 93.88 235 ASN A O 1
ATOM 1911 N N . ASP A 1 236 ? -14.585 5.665 13.590 1.00 88.94 236 ASP A N 1
ATOM 1912 C CA . ASP A 1 236 ? -14.962 4.718 14.642 1.00 88.94 236 ASP A CA 1
ATOM 1913 C C . ASP A 1 236 ? -13.756 3.905 15.143 1.00 88.94 236 ASP A C 1
ATOM 1915 O O . ASP A 1 236 ? -13.465 3.901 16.341 1.00 88.94 236 ASP A O 1
ATOM 1919 N N . LEU A 1 237 ? -12.988 3.307 14.223 1.00 92.69 237 LEU A N 1
ATOM 1920 C CA . LEU A 1 237 ? -11.777 2.556 14.558 1.00 92.69 237 LEU A CA 1
ATOM 1921 C C . LEU A 1 237 ? -10.762 3.422 15.319 1.00 92.69 237 LEU A C 1
ATOM 1923 O O . LEU A 1 237 ? -10.220 3.001 16.342 1.00 92.69 237 LEU A O 1
ATOM 1927 N N . LEU A 1 238 ? -10.543 4.658 14.861 1.00 95.38 238 LEU A N 1
ATOM 1928 C CA . LEU A 1 238 ? -9.648 5.613 15.512 1.00 95.38 238 LEU A CA 1
ATOM 1929 C C . LEU A 1 238 ? -10.084 5.918 16.951 1.00 95.38 238 LEU A C 1
ATOM 1931 O O . LEU A 1 238 ? -9.251 5.917 17.860 1.00 95.38 238 LEU A O 1
ATOM 1935 N N . LEU A 1 239 ? -11.377 6.185 17.159 1.00 91.75 239 LEU A N 1
ATOM 1936 C CA . LEU A 1 239 ? -11.929 6.477 18.480 1.00 91.75 239 LEU A CA 1
ATOM 1937 C C . LEU A 1 239 ? -11.807 5.269 19.407 1.00 91.75 239 LEU A C 1
ATOM 1939 O O . LEU A 1 239 ? -11.305 5.431 20.518 1.00 91.75 239 LEU A O 1
ATOM 1943 N N . ARG A 1 240 ? -12.180 4.065 18.953 1.00 90.25 240 ARG A N 1
ATOM 1944 C CA . ARG A 1 240 ? -12.049 2.832 19.749 1.00 90.25 240 ARG A CA 1
ATOM 1945 C C . ARG A 1 240 ? -10.620 2.601 20.219 1.00 90.25 240 ARG A C 1
ATOM 1947 O O . ARG A 1 240 ? -10.387 2.369 21.405 1.00 90.25 240 ARG A O 1
ATOM 1954 N N . ILE A 1 241 ? -9.658 2.716 19.306 1.00 91.75 241 ILE A N 1
ATOM 1955 C CA . ILE A 1 241 ? -8.240 2.532 19.621 1.00 91.75 241 ILE A CA 1
ATOM 1956 C C . ILE A 1 241 ? -7.776 3.570 20.644 1.00 91.75 241 ILE A C 1
ATOM 1958 O O . ILE A 1 241 ? -7.175 3.207 21.654 1.00 91.75 241 ILE A O 1
ATOM 1962 N N . ARG A 1 242 ? -8.087 4.854 20.434 1.00 92.81 242 ARG A N 1
ATOM 1963 C CA . ARG A 1 242 ? -7.650 5.929 21.338 1.00 92.81 242 ARG A CA 1
ATOM 1964 C C . ARG A 1 242 ? -8.299 5.843 22.715 1.00 92.81 242 ARG A C 1
ATOM 1966 O O . ARG A 1 242 ? -7.593 5.993 23.709 1.00 92.81 242 ARG A O 1
ATOM 1973 N N . LEU A 1 243 ? -9.599 5.570 22.799 1.00 89.62 243 LEU A N 1
ATOM 1974 C CA . LEU A 1 243 ? -10.314 5.421 24.072 1.00 89.62 243 LEU A CA 1
ATOM 1975 C C . LEU A 1 243 ? -9.731 4.280 24.916 1.00 89.62 243 LEU A C 1
ATOM 1977 O O . LEU A 1 243 ? -9.504 4.458 26.116 1.00 89.62 243 LEU A O 1
ATOM 1981 N N . ARG A 1 244 ? -9.341 3.171 24.276 1.00 86.19 244 ARG A N 1
ATOM 1982 C CA . ARG A 1 244 ? -8.641 2.069 24.947 1.00 86.19 244 ARG A CA 1
ATOM 1983 C C . ARG A 1 244 ? -7.321 2.515 25.590 1.00 86.19 244 ARG A C 1
ATOM 1985 O O . ARG A 1 244 ? -7.013 2.074 26.694 1.00 86.19 244 ARG A O 1
ATOM 1992 N N . THR A 1 245 ? -6.569 3.433 24.967 1.00 85.75 245 THR A N 1
ATOM 1993 C CA . THR A 1 245 ? -5.290 3.935 25.529 1.00 85.75 245 THR A CA 1
ATOM 1994 C C . THR A 1 245 ? -5.440 4.703 26.846 1.00 85.75 245 THR A C 1
ATOM 1996 O O . THR A 1 245 ? -4.460 4.872 27.568 1.00 85.75 245 THR A O 1
ATOM 1999 N N . VAL A 1 246 ? -6.651 5.165 27.180 1.00 87.44 246 VAL A N 1
ATOM 2000 C CA . VAL A 1 246 ? -6.959 5.876 28.434 1.00 87.44 246 VAL A CA 1
ATOM 2001 C C . VAL A 1 246 ? -7.877 5.080 29.360 1.00 87.44 246 VAL A C 1
ATOM 2003 O O . VAL A 1 246 ? -8.446 5.646 30.289 1.00 87.44 246 VAL A O 1
ATOM 2006 N N . GLY A 1 247 ? -8.002 3.769 29.129 1.00 80.94 247 GLY A N 1
ATOM 2007 C CA . GLY A 1 247 ? -8.794 2.876 29.976 1.00 80.94 247 GLY A CA 1
ATOM 2008 C C . GLY A 1 247 ? -10.302 3.108 29.880 1.00 80.94 247 GLY A C 1
ATOM 2009 O O . GLY A 1 247 ? -11.038 2.660 30.753 1.00 80.94 247 GLY A O 1
ATOM 2010 N N . VAL A 1 248 ? -10.771 3.810 28.842 1.00 76.75 248 VAL A N 1
ATOM 2011 C CA . VAL A 1 248 ? -12.200 3.888 28.542 1.00 76.75 248 VAL A CA 1
ATOM 2012 C C . VAL A 1 248 ? -12.566 2.604 27.812 1.00 76.75 248 VAL A C 1
ATOM 2014 O O . VAL A 1 248 ? -12.189 2.407 26.654 1.00 76.75 248 VAL A O 1
ATOM 2017 N N . GLU A 1 249 ? -13.275 1.717 28.505 1.00 64.31 249 GLU A N 1
ATOM 2018 C CA . GLU A 1 249 ? -13.876 0.545 27.881 1.00 64.31 249 GLU A CA 1
ATOM 2019 C C . GLU A 1 249 ? -14.948 1.018 26.896 1.00 64.31 249 GLU A C 1
ATOM 2021 O O . GLU A 1 249 ? -15.971 1.585 27.273 1.00 64.31 249 GLU A O 1
ATOM 2026 N N . THR A 1 250 ? -14.697 0.822 25.606 1.00 61.72 250 THR A N 1
ATOM 2027 C CA . THR A 1 250 ? -15.766 0.846 24.610 1.00 61.72 250 THR A CA 1
ATOM 2028 C C . THR A 1 250 ? -16.545 -0.454 24.746 1.00 61.72 250 THR A C 1
ATOM 2030 O O . THR A 1 250 ? -15.904 -1.499 24.886 1.00 61.72 250 THR A O 1
ATOM 2033 N N . GLU A 1 251 ? -17.881 -0.412 24.690 1.00 59.94 251 GLU A N 1
ATOM 2034 C CA . GLU A 1 251 ? -18.712 -1.624 24.710 1.00 59.94 251 GLU A CA 1
ATOM 2035 C C . GLU A 1 251 ? -18.116 -2.684 23.775 1.00 59.94 251 GLU A C 1
ATOM 2037 O O . GLU A 1 251 ? -17.752 -2.396 22.629 1.00 59.94 251 GLU A O 1
ATOM 2042 N N . ALA A 1 252 ? -17.923 -3.897 24.299 1.00 59.19 252 ALA A N 1
ATOM 2043 C CA . ALA A 1 252 ? -17.293 -4.981 23.566 1.00 59.19 252 ALA A CA 1
ATOM 2044 C C . ALA A 1 252 ? -18.223 -5.436 22.436 1.00 59.19 252 ALA A C 1
ATOM 2046 O O . ALA A 1 252 ? -19.019 -6.356 22.604 1.00 59.19 252 ALA A O 1
ATOM 2047 N N . GLY A 1 253 ? -18.112 -4.789 21.275 1.00 69.69 253 GLY A N 1
ATOM 2048 C CA . GLY A 1 253 ? -18.884 -5.183 20.107 1.00 69.69 253 GLY A CA 1
ATOM 2049 C C . GLY A 1 253 ? -18.599 -6.638 19.722 1.00 69.69 253 GLY A C 1
ATOM 2050 O O . GLY A 1 253 ? -17.496 -7.149 19.937 1.00 69.69 253 GLY A O 1
ATOM 2051 N N . THR A 1 254 ? -19.572 -7.317 19.127 1.00 80.50 254 THR A N 1
ATOM 2052 C CA . THR A 1 254 ? -19.483 -8.736 18.785 1.00 80.50 254 THR A CA 1
ATOM 2053 C C . THR A 1 254 ? -19.008 -8.973 17.361 1.00 80.50 254 THR A C 1
ATOM 2055 O O . THR A 1 254 ? -19.181 -8.150 16.464 1.00 80.50 254 THR A O 1
ATOM 2058 N N . LYS A 1 255 ? -18.347 -10.116 17.160 1.00 85.56 255 LYS A N 1
ATOM 2059 C CA . LYS A 1 255 ? -17.805 -10.519 15.863 1.00 85.56 255 LYS A CA 1
ATOM 2060 C C . LYS A 1 255 ? -18.939 -10.853 14.893 1.00 85.56 255 LYS A C 1
ATOM 2062 O O . LYS A 1 255 ? -19.877 -11.554 15.268 1.00 85.56 255 LYS A O 1
ATOM 2067 N N . CYS A 1 256 ? -18.813 -10.445 13.632 1.00 88.06 256 CYS A N 1
ATOM 2068 C CA . CYS A 1 256 ? -19.758 -10.872 12.606 1.00 88.06 256 CYS A CA 1
ATOM 2069 C C . CYS A 1 256 ? -19.707 -12.403 12.435 1.00 88.06 256 CYS A C 1
ATOM 2071 O O . CYS A 1 256 ? -18.625 -12.948 12.182 1.00 88.06 256 CYS A O 1
ATOM 2073 N N . PRO A 1 257 ? -20.845 -13.118 12.500 1.00 90.44 257 PRO A N 1
ATOM 2074 C CA . PRO A 1 257 ? -20.862 -14.569 12.377 1.00 90.44 257 PRO A CA 1
ATOM 2075 C C . PRO A 1 257 ? -20.541 -15.058 10.961 1.00 90.44 257 PRO A C 1
ATOM 2077 O O . PRO A 1 257 ? -20.223 -16.237 10.814 1.00 90.44 257 PRO A O 1
ATOM 2080 N N . ILE A 1 258 ? -20.630 -14.198 9.942 1.00 91.25 258 ILE A N 1
ATOM 2081 C CA . ILE A 1 258 ? -20.389 -14.546 8.537 1.00 91.25 258 ILE A CA 1
ATOM 2082 C C . ILE A 1 258 ? -18.922 -14.346 8.165 1.00 91.25 258 ILE A C 1
ATOM 2084 O O . ILE A 1 258 ? -18.234 -15.299 7.806 1.00 91.25 258 ILE A O 1
ATOM 2088 N N . CYS A 1 259 ? -18.442 -13.107 8.268 1.00 84.94 259 CYS A N 1
ATOM 2089 C CA . CYS A 1 259 ? -17.121 -12.715 7.780 1.00 84.94 259 CYS A CA 1
ATOM 2090 C C . CYS A 1 259 ? -16.044 -12.656 8.857 1.00 84.94 259 CYS A C 1
ATOM 2092 O O . CYS A 1 259 ? -14.857 -12.647 8.550 1.00 84.94 259 CYS A O 1
ATOM 2094 N N . GLY A 1 260 ? -16.450 -12.634 10.123 1.00 82.69 260 GLY A N 1
ATOM 2095 C CA . GLY A 1 260 ? -15.524 -12.541 11.227 1.00 82.69 260 GLY A CA 1
ATOM 2096 C C . GLY A 1 260 ? -14.986 -11.141 11.526 1.00 82.69 260 GLY A C 1
ATOM 2097 O O . GLY A 1 260 ? -14.041 -11.050 12.306 1.00 82.69 260 GLY A O 1
ATOM 2098 N N . LEU A 1 261 ? -15.580 -10.074 10.982 1.00 76.88 261 LEU A N 1
ATOM 2099 C CA . LEU A 1 261 ? -15.255 -8.706 11.392 1.00 76.88 261 LEU A CA 1
ATOM 2100 C C . LEU A 1 261 ? -15.364 -8.576 12.917 1.00 76.88 261 LEU A C 1
ATOM 2102 O O . LEU A 1 261 ? -16.426 -8.862 13.474 1.00 76.88 261 LEU A O 1
ATOM 2106 N N . ALA A 1 262 ? -14.280 -8.193 13.591 1.00 76.69 262 ALA A N 1
ATOM 2107 C CA . ALA A 1 262 ? -14.308 -7.904 15.021 1.00 76.69 262 ALA A CA 1
ATOM 2108 C C . ALA A 1 262 ? -15.162 -6.656 15.279 1.00 76.69 262 ALA A C 1
ATOM 2110 O O . ALA A 1 262 ? -15.158 -5.740 14.466 1.00 76.69 262 ALA A O 1
ATOM 2111 N N . HIS A 1 263 ? -15.898 -6.631 16.394 1.00 78.38 263 HIS A N 1
ATOM 2112 C CA . HIS A 1 263 ? -16.752 -5.495 16.767 1.00 78.38 263 HIS A CA 1
ATOM 2113 C C . HIS A 1 263 ? -17.725 -5.046 15.660 1.00 78.38 263 HIS A C 1
ATOM 2115 O O . HIS A 1 263 ? -18.026 -3.864 15.530 1.00 78.38 263 HIS A O 1
ATOM 2121 N N . ALA A 1 264 ? -18.225 -5.994 14.862 1.00 80.44 264 ALA A N 1
ATOM 2122 C CA . ALA A 1 264 ? -19.160 -5.720 13.777 1.00 80.44 264 ALA A CA 1
ATOM 2123 C C . ALA A 1 264 ? -20.491 -5.133 14.262 1.00 80.44 264 ALA A C 1
ATOM 2125 O O . ALA A 1 264 ? -21.140 -4.421 13.500 1.00 80.44 264 ALA A O 1
ATOM 2126 N N . PHE A 1 265 ? -20.886 -5.464 15.494 1.00 84.69 265 PHE A N 1
ATOM 2127 C CA . PHE A 1 265 ? -22.160 -5.087 16.106 1.00 84.69 265 PHE A CA 1
ATOM 2128 C C . PHE A 1 265 ? -21.938 -4.687 17.560 1.00 84.69 265 PHE A C 1
ATOM 2130 O O . PHE A 1 265 ? -21.104 -5.300 18.220 1.00 84.69 265 PHE A O 1
ATOM 2137 N N . ARG A 1 266 ? -22.689 -3.725 18.086 1.00 81.44 266 ARG A N 1
ATOM 2138 C CA . ARG A 1 266 ? -22.687 -3.332 19.501 1.00 81.44 266 ARG A CA 1
ATOM 2139 C C . ARG A 1 266 ? -23.112 -4.482 20.405 1.00 81.44 266 ARG A C 1
ATOM 2141 O O . ARG A 1 266 ? -22.427 -4.773 21.379 1.00 81.44 266 ARG A O 1
ATOM 2148 N N . GLU A 1 267 ? -24.162 -5.202 20.024 1.00 82.44 267 GLU A N 1
ATOM 2149 C CA . GLU A 1 267 ? -24.676 -6.352 20.769 1.00 82.44 267 GLU A CA 1
ATOM 2150 C C . GLU A 1 267 ? -25.125 -7.493 19.836 1.00 82.44 267 GLU A C 1
ATOM 2152 O O . GLU A 1 267 ? -25.460 -7.245 18.677 1.00 82.44 267 GLU A O 1
ATOM 2157 N N . PRO A 1 268 ? -25.118 -8.760 20.298 1.00 83.12 268 PRO A N 1
ATOM 2158 C CA . PRO A 1 268 ? -25.681 -9.882 19.554 1.00 83.12 268 PRO A CA 1
ATOM 2159 C C . PRO A 1 268 ? -27.161 -9.705 19.230 1.00 83.12 268 PRO A C 1
ATOM 2161 O O . PRO A 1 268 ? -27.981 -9.605 20.137 1.00 83.12 268 PRO A O 1
ATOM 2164 N N . GLY A 1 269 ? -27.524 -9.812 17.956 1.00 85.88 269 GLY A N 1
ATOM 2165 C CA . GLY A 1 269 ? -28.926 -9.779 17.549 1.00 85.88 269 GLY A CA 1
ATOM 2166 C C . GLY A 1 269 ? -29.512 -8.366 17.482 1.00 85.88 269 GLY A C 1
ATOM 2167 O O . GLY A 1 269 ? -30.733 -8.231 17.502 1.00 85.88 269 GLY A O 1
ATOM 2168 N N . GLY A 1 270 ? -28.664 -7.332 17.445 1.00 87.06 270 GLY A N 1
ATOM 2169 C CA . GLY A 1 270 ? -29.070 -5.922 17.458 1.00 87.06 270 GLY A CA 1
ATOM 2170 C C . GLY A 1 270 ? -29.572 -5.373 16.117 1.00 87.06 270 GLY A C 1
ATOM 2171 O O . GLY A 1 270 ? -29.728 -4.160 15.992 1.00 87.06 270 GLY A O 1
ATOM 2172 N N . TYR A 1 271 ? -29.787 -6.226 15.105 1.00 91.56 271 TYR A N 1
ATOM 2173 C CA . TYR A 1 271 ? -30.221 -5.855 13.744 1.00 91.56 271 TYR A CA 1
ATOM 2174 C C . TYR A 1 271 ? -29.292 -4.857 13.031 1.00 91.56 271 TYR A C 1
ATOM 2176 O O . TYR A 1 271 ? -29.667 -4.200 12.062 1.00 91.56 271 TYR A O 1
ATOM 2184 N N . GLU A 1 272 ? -28.053 -4.720 13.500 1.00 89.94 272 GLU A N 1
ATOM 2185 C CA . GLU A 1 272 ? -27.050 -3.904 12.831 1.00 89.94 272 GLU A CA 1
ATOM 2186 C C . GLU A 1 272 ? -26.541 -4.625 11.584 1.00 89.94 272 GLU A C 1
ATOM 2188 O O . GLU A 1 272 ? -26.339 -5.836 11.578 1.00 89.94 272 GLU A O 1
ATOM 2193 N N . ILE A 1 273 ? -26.300 -3.878 10.511 1.00 89.12 273 ILE A N 1
ATOM 2194 C CA . ILE A 1 273 ? -25.809 -4.455 9.262 1.00 89.12 273 ILE A CA 1
ATOM 2195 C C . ILE A 1 273 ? -24.288 -4.459 9.279 1.00 89.12 273 ILE A C 1
ATOM 2197 O O . ILE A 1 273 ? -23.637 -3.415 9.370 1.00 89.12 273 ILE A O 1
ATOM 2201 N N . CYS A 1 274 ? -23.711 -5.651 9.147 1.00 85.19 274 CYS A N 1
ATOM 2202 C CA . CYS A 1 274 ? -22.279 -5.844 9.112 1.00 85.19 274 CYS A CA 1
ATOM 2203 C C . CYS A 1 274 ? -21.720 -5.077 7.927 1.00 85.19 274 CYS A C 1
ATOM 2205 O O . CYS A 1 274 ? -21.992 -5.386 6.764 1.00 85.19 274 CYS A O 1
ATOM 2207 N N . SER A 1 275 ? -20.863 -4.115 8.232 1.00 78.06 275 SER A N 1
ATOM 2208 C CA . SER A 1 275 ? -20.231 -3.289 7.221 1.00 78.06 275 SER A CA 1
ATOM 2209 C C . SER A 1 275 ? -19.402 -4.137 6.235 1.00 78.06 275 SER A C 1
ATOM 2211 O O . SER A 1 275 ? -19.341 -3.780 5.060 1.00 78.06 275 SER A O 1
ATOM 2213 N N . GLN A 1 276 ? -18.867 -5.294 6.655 1.00 77.44 276 GLN A N 1
ATOM 2214 C CA . GLN A 1 276 ? -18.076 -6.204 5.815 1.00 77.44 276 GLN A CA 1
ATOM 2215 C C . GLN A 1 276 ? -18.869 -7.070 4.847 1.00 77.44 276 GLN A C 1
ATOM 2217 O O . GLN A 1 276 ? -18.533 -7.117 3.663 1.00 77.44 276 GLN A O 1
ATOM 2222 N N . CYS A 1 277 ? -19.894 -7.769 5.318 1.00 86.56 277 CYS A N 1
ATOM 2223 C CA . CYS A 1 277 ? -20.596 -8.749 4.487 1.00 86.56 277 CYS A CA 1
ATOM 2224 C C . CYS A 1 277 ? -22.033 -8.372 4.137 1.00 86.56 277 CYS A C 1
ATOM 2226 O O . CYS A 1 277 ? -22.664 -9.098 3.375 1.00 86.56 277 CYS A O 1
ATOM 2228 N N . GLY A 1 278 ? -22.537 -7.253 4.663 1.00 87.50 278 GLY A N 1
ATOM 2229 C CA . GLY A 1 278 ? -23.929 -6.842 4.498 1.00 87.50 278 GLY A CA 1
ATOM 2230 C C . GLY A 1 278 ? -24.918 -7.683 5.306 1.00 87.50 278 GLY A C 1
ATOM 2231 O O . GLY A 1 278 ? -26.113 -7.501 5.142 1.00 87.50 278 GLY A O 1
ATOM 2232 N N . TRP A 1 279 ? -24.433 -8.591 6.159 1.00 92.88 279 TRP A N 1
ATOM 2233 C CA . TRP A 1 279 ? -25.276 -9.397 7.038 1.00 92.88 279 TRP A CA 1
ATOM 2234 C C . TRP A 1 279 ? -25.913 -8.526 8.115 1.00 92.88 279 TRP A C 1
ATOM 2236 O O . TRP A 1 279 ? -25.188 -7.957 8.931 1.00 92.88 279 TRP A O 1
ATOM 2246 N N . GLU A 1 280 ? -27.235 -8.453 8.139 1.00 94.75 280 GLU A N 1
ATOM 2247 C CA . GLU A 1 280 ? -27.985 -7.892 9.255 1.00 94.75 280 GLU A CA 1
ATOM 2248 C C . GLU A 1 280 ? -27.943 -8.850 10.442 1.00 94.75 280 GLU A C 1
ATOM 2250 O O . GLU A 1 280 ? -28.198 -10.047 10.304 1.00 94.75 280 GLU A O 1
ATOM 2255 N N . ASP A 1 281 ? -27.609 -8.334 11.618 1.00 92.88 281 ASP A N 1
ATOM 2256 C CA . ASP A 1 281 ? -27.463 -9.128 12.824 1.00 92.88 281 ASP A CA 1
ATOM 2257 C C . ASP A 1 281 ? -28.803 -9.525 13.446 1.00 92.88 281 ASP A C 1
ATOM 2259 O O . ASP A 1 281 ? -29.158 -9.087 14.537 1.00 92.88 281 ASP A O 1
ATOM 2263 N N . ASP A 1 282 ? -29.553 -10.359 12.735 1.00 91.94 282 ASP A N 1
ATOM 2264 C CA . ASP A 1 282 ? -30.857 -10.843 13.160 1.00 91.94 282 ASP A CA 1
ATOM 2265 C C . ASP A 1 282 ? -30.731 -11.890 14.284 1.00 91.94 282 ASP A C 1
ATOM 2267 O O . ASP A 1 282 ? -30.008 -12.892 14.187 1.00 91.94 282 ASP A O 1
ATOM 2271 N N . SER A 1 283 ? -31.461 -11.659 15.377 1.00 92.00 283 SER A N 1
ATOM 2272 C CA . SER A 1 283 ? -31.449 -12.533 16.556 1.00 92.00 283 SER A CA 1
ATOM 2273 C C . SER A 1 283 ? -32.046 -13.925 16.287 1.00 92.00 283 SER A C 1
ATOM 2275 O O . SER A 1 283 ? -31.575 -14.919 16.850 1.00 92.00 283 SER A O 1
ATOM 2277 N N . THR A 1 284 ? -33.029 -14.033 15.390 1.00 92.38 284 THR A N 1
ATOM 2278 C CA . THR A 1 284 ? -33.669 -15.300 15.003 1.00 92.38 284 THR A CA 1
ATOM 2279 C C . THR A 1 284 ? -32.679 -16.185 14.257 1.00 92.38 284 THR A C 1
ATOM 2281 O O . THR A 1 284 ? -32.492 -17.345 14.621 1.00 92.38 284 THR A O 1
ATOM 2284 N N . GLN A 1 285 ? -31.996 -15.631 13.255 1.00 93.38 285 GLN A N 1
ATOM 2285 C CA . GLN A 1 285 ? -31.027 -16.347 12.428 1.00 93.38 285 GLN A CA 1
ATOM 2286 C C . GLN A 1 285 ? -29.721 -16.643 13.177 1.00 93.38 285 GLN A C 1
ATOM 2288 O O . GLN A 1 285 ? -29.037 -17.618 12.862 1.00 93.38 285 GLN A O 1
ATOM 2293 N N . ARG A 1 286 ? -29.373 -15.861 14.211 1.00 88.56 286 ARG A N 1
ATOM 2294 C CA . ARG A 1 286 ? -28.301 -16.224 15.156 1.00 88.56 286 ARG A CA 1
ATOM 2295 C C . ARG A 1 286 ? -28.626 -17.487 15.947 1.00 88.56 286 ARG A C 1
ATOM 2297 O O . ARG A 1 286 ? -27.755 -18.344 16.093 1.00 88.56 286 ARG A O 1
ATOM 2304 N N . ASN A 1 287 ? -29.850 -17.580 16.461 1.00 92.00 287 ASN A N 1
ATOM 2305 C CA . ASN A 1 287 ? -30.288 -18.705 17.287 1.00 92.00 287 ASN A CA 1
ATOM 2306 C C . ASN A 1 287 ? -30.623 -19.947 16.450 1.00 92.00 287 ASN A C 1
ATOM 2308 O O . ASN A 1 287 ? -30.391 -21.061 16.911 1.00 92.00 287 ASN A O 1
ATOM 2312 N N . ASN A 1 288 ? -31.095 -19.757 15.212 1.00 93.62 288 ASN A N 1
ATOM 2313 C CA . ASN A 1 288 ? -31.424 -20.820 14.260 1.00 93.62 288 ASN A CA 1
ATOM 2314 C C . ASN A 1 288 ? -30.688 -20.599 12.920 1.00 93.62 288 ASN A C 1
ATOM 2316 O O . ASN A 1 288 ? -31.249 -20.018 11.987 1.00 93.62 288 ASN A O 1
ATOM 2320 N N . PRO A 1 289 ? -29.417 -21.039 12.805 1.00 93.12 289 PRO A N 1
ATOM 2321 C CA . PRO A 1 289 ? -28.549 -20.728 11.663 1.00 93.12 289 PRO A CA 1
ATOM 2322 C C . PRO A 1 289 ? -29.010 -21.219 10.285 1.00 93.12 289 PRO A C 1
ATOM 2324 O O . PRO A 1 289 ? -28.475 -20.772 9.270 1.00 93.12 289 PRO A O 1
ATOM 2327 N N . ASP A 1 290 ? -29.938 -22.168 10.239 1.00 95.69 290 ASP A N 1
ATOM 2328 C CA . ASP A 1 290 ? -30.540 -22.754 9.040 1.00 95.69 290 ASP A CA 1
ATOM 2329 C C . ASP A 1 290 ? -31.782 -21.991 8.549 1.00 95.69 290 ASP A C 1
ATOM 2331 O O . ASP A 1 290 ? -32.241 -22.203 7.427 1.00 95.69 290 ASP A O 1
ATOM 2335 N N . THR A 1 291 ? -32.302 -21.069 9.361 1.00 93.00 291 THR A N 1
ATOM 2336 C CA . THR A 1 291 ? -33.497 -20.288 9.049 1.00 93.00 291 THR A CA 1
ATOM 2337 C C . THR A 1 291 ? -33.149 -19.131 8.108 1.00 93.00 291 THR A C 1
ATOM 2339 O O . THR A 1 291 ? -32.323 -18.273 8.428 1.00 93.00 291 THR A O 1
ATOM 2342 N N . GLY A 1 292 ? -33.761 -19.123 6.921 1.00 90.56 292 GLY A N 1
ATOM 2343 C CA . GLY A 1 292 ? -33.696 -18.023 5.949 1.00 90.56 292 GLY A CA 1
ATOM 2344 C C . GLY A 1 292 ? -34.934 -17.119 5.991 1.00 90.56 292 GLY A C 1
ATOM 2345 O O . GLY A 1 292 ? -35.886 -17.388 6.724 1.00 90.56 292 GLY A O 1
ATOM 2346 N N . GLY A 1 293 ? -34.936 -16.072 5.166 1.00 88.38 293 GLY A N 1
ATOM 2347 C CA . GLY A 1 293 ? -35.990 -15.056 5.094 1.00 88.38 293 GLY A CA 1
ATOM 2348 C C . GLY A 1 293 ? -35.635 -13.747 5.811 1.00 88.38 293 GLY A C 1
ATOM 2349 O O . GLY A 1 293 ? -34.509 -13.551 6.259 1.00 88.38 293 GLY A O 1
ATOM 2350 N N . GLY A 1 294 ? -36.601 -12.828 5.896 1.00 88.00 294 GLY A N 1
ATOM 2351 C CA . GLY A 1 294 ? -36.396 -11.511 6.513 1.00 88.00 294 GLY A CA 1
ATOM 2352 C C . GLY A 1 294 ? -35.445 -10.610 5.715 1.00 88.00 294 GLY A C 1
ATOM 2353 O O . GLY A 1 294 ? -35.400 -10.691 4.490 1.00 88.00 294 GLY A O 1
ATOM 2354 N N . ALA A 1 295 ? -34.691 -9.754 6.413 1.00 86.50 295 ALA A N 1
ATOM 2355 C CA . ALA A 1 295 ? -33.780 -8.778 5.805 1.00 86.50 295 ALA A CA 1
ATOM 2356 C C . ALA A 1 295 ? -32.556 -9.405 5.109 1.00 86.50 295 ALA A C 1
ATOM 2358 O O . ALA A 1 295 ? -32.002 -8.803 4.192 1.00 86.50 295 ALA A O 1
ATOM 2359 N N . ASN A 1 296 ? -32.143 -10.613 5.511 1.00 91.31 296 ASN A N 1
ATOM 2360 C CA . ASN A 1 296 ? -30.975 -11.293 4.940 1.00 91.31 296 ASN A CA 1
ATOM 2361 C C . ASN A 1 296 ? -31.300 -12.202 3.741 1.00 91.31 296 ASN A C 1
ATOM 2363 O O . ASN A 1 296 ? -30.374 -12.591 3.032 1.00 91.31 296 ASN A O 1
ATOM 2367 N N . GLU A 1 297 ? -32.578 -12.537 3.508 1.00 91.31 297 GLU A N 1
ATOM 2368 C CA . GLU A 1 297 ? -33.099 -13.533 2.544 1.00 91.31 297 GLU A CA 1
ATOM 2369 C C . GLU A 1 297 ? -32.549 -14.969 2.706 1.00 91.31 297 GLU A C 1
ATOM 2371 O O . GLU A 1 297 ? -33.322 -15.920 2.830 1.00 91.31 297 GLU A O 1
ATOM 2376 N N . GLU A 1 298 ? -31.230 -15.157 2.735 1.00 93.75 298 GLU A N 1
ATOM 2377 C CA . GLU A 1 298 ? -30.544 -16.430 2.971 1.00 93.75 298 GLU A CA 1
ATOM 2378 C C . GLU A 1 298 ? -30.366 -16.735 4.470 1.00 93.75 298 GLU A C 1
ATOM 2380 O O . GLU A 1 298 ? -30.390 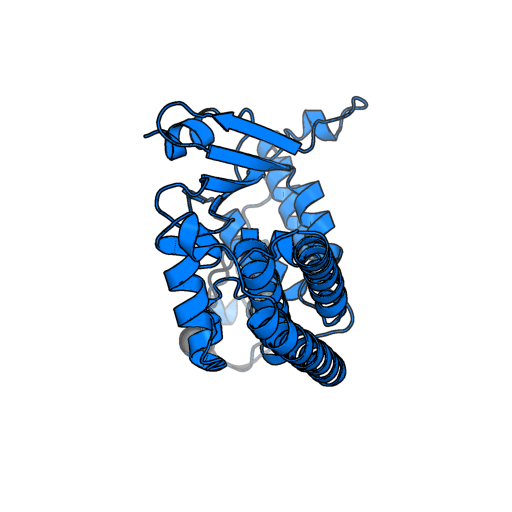-15.849 5.325 1.00 93.75 298 GLU A O 1
ATOM 2385 N N . SER A 1 299 ? -30.163 -18.013 4.801 1.00 95.31 299 SER A N 1
ATOM 2386 C CA . SER A 1 299 ? -29.810 -18.441 6.162 1.00 95.31 299 SER A CA 1
ATOM 2387 C C . SER A 1 299 ? -28.359 -18.110 6.519 1.00 95.31 299 SER A C 1
ATOM 2389 O O . SER A 1 299 ? -27.489 -17.995 5.652 1.00 95.31 299 SER A O 1
ATOM 2391 N N . LEU A 1 300 ? -28.055 -18.043 7.816 1.00 92.62 300 LEU A N 1
ATOM 2392 C CA . LEU A 1 300 ? -26.706 -17.766 8.318 1.00 92.62 300 LEU A CA 1
ATOM 2393 C C . LEU A 1 300 ? -25.679 -18.820 7.855 1.00 92.62 300 LEU A C 1
ATOM 2395 O O . LEU A 1 300 ? -24.522 -18.492 7.578 1.00 92.62 300 LEU A O 1
ATOM 2399 N N . LEU A 1 301 ? -26.082 -20.088 7.720 1.00 92.25 301 LEU A N 1
ATOM 2400 C CA . LEU A 1 301 ? -25.237 -21.149 7.156 1.00 92.25 301 LEU A CA 1
ATOM 2401 C C . LEU A 1 301 ? -24.964 -20.953 5.658 1.00 92.25 301 LEU A C 1
ATOM 2403 O O . LEU A 1 301 ? -23.820 -21.123 5.225 1.00 92.25 301 LEU A O 1
ATOM 2407 N N . GLN A 1 302 ? -25.978 -20.566 4.880 1.00 93.69 302 GLN A N 1
ATOM 2408 C CA . GLN A 1 302 ? -25.825 -20.260 3.453 1.00 93.69 302 GLN A CA 1
ATOM 2409 C C . GLN A 1 302 ? -24.923 -19.040 3.249 1.00 93.69 302 GLN A C 1
ATOM 2411 O O . GLN A 1 302 ? -23.957 -19.126 2.490 1.00 93.69 302 GLN A O 1
ATOM 2416 N N . ALA A 1 303 ? -25.146 -17.968 4.011 1.00 92.56 303 ALA A N 1
ATOM 2417 C CA . ALA A 1 303 ? -24.316 -16.769 3.996 1.00 92.56 303 ALA A CA 1
ATOM 2418 C C . ALA A 1 303 ? -22.849 -17.076 4.327 1.00 92.56 303 ALA A C 1
ATOM 2420 O O . ALA A 1 303 ? -21.945 -16.608 3.634 1.00 92.56 303 ALA A O 1
ATOM 2421 N N . ARG A 1 304 ? -22.585 -17.920 5.337 1.00 92.06 304 ARG A N 1
ATOM 2422 C CA . ARG A 1 304 ? -21.227 -18.388 5.678 1.00 92.06 304 ARG A CA 1
ATOM 2423 C C . ARG A 1 304 ? -20.573 -19.160 4.539 1.00 92.06 304 ARG A C 1
ATOM 2425 O O . ARG A 1 304 ? -19.403 -18.929 4.243 1.00 92.06 304 ARG A O 1
ATOM 2432 N N . ALA A 1 305 ? -21.296 -20.095 3.927 1.00 89.81 305 ALA A N 1
ATOM 2433 C CA . ALA A 1 305 ? -20.776 -20.895 2.822 1.00 89.81 305 ALA A CA 1
ATOM 2434 C C . ALA A 1 305 ? -20.482 -20.019 1.596 1.00 89.81 305 ALA A C 1
ATOM 2436 O O . ALA A 1 305 ? -19.396 -20.096 1.022 1.00 89.81 305 ALA A O 1
ATOM 2437 N N . ARG A 1 306 ? -21.412 -19.119 1.257 1.00 89.94 306 ARG A N 1
ATOM 2438 C CA . ARG A 1 306 ? -21.247 -18.114 0.204 1.00 89.94 306 ARG A CA 1
ATOM 2439 C C . ARG A 1 306 ? -20.039 -17.224 0.476 1.00 89.94 306 ARG A C 1
ATOM 2441 O O . ARG A 1 306 ? -19.248 -16.989 -0.429 1.00 89.94 306 ARG A O 1
ATOM 2448 N N . TRP A 1 307 ? -19.868 -16.766 1.716 1.00 86.56 307 TRP A N 1
ATOM 2449 C CA . TRP A 1 307 ? -18.746 -15.918 2.108 1.00 86.56 307 TRP A CA 1
ATOM 2450 C C . TRP A 1 307 ? -17.398 -16.635 1.997 1.00 86.56 307 TRP A C 1
ATOM 2452 O O . TRP A 1 307 ? -16.455 -16.066 1.460 1.00 86.56 307 TRP A O 1
ATOM 2462 N N . LYS A 1 308 ? -17.311 -17.898 2.433 1.00 81.56 308 LYS A N 1
ATOM 2463 C CA . LYS A 1 308 ? -16.096 -18.720 2.283 1.00 81.56 308 LYS A CA 1
ATOM 2464 C C . LYS A 1 308 ? -15.717 -18.974 0.823 1.00 81.56 308 LYS A C 1
ATOM 2466 O O . LYS A 1 308 ? -14.537 -19.091 0.522 1.00 81.56 308 LYS A O 1
ATOM 2471 N N . ASN A 1 309 ? -16.715 -19.076 -0.053 1.00 75.88 309 ASN A N 1
ATOM 2472 C CA . ASN A 1 309 ? -16.529 -19.340 -1.480 1.00 75.88 309 ASN A CA 1
ATOM 2473 C C . ASN A 1 309 ? -16.407 -18.067 -2.320 1.00 75.88 309 ASN A C 1
ATOM 2475 O O . ASN A 1 309 ? -16.151 -18.152 -3.523 1.00 75.88 309 ASN A O 1
ATOM 2479 N N . ARG A 1 310 ? -16.590 -16.885 -1.721 1.00 69.38 310 ARG A N 1
ATOM 2480 C CA . ARG A 1 310 ? -16.175 -15.645 -2.367 1.00 69.38 310 ARG A CA 1
ATOM 2481 C C . ARG A 1 310 ? -14.679 -15.789 -2.583 1.00 69.38 310 ARG A C 1
ATOM 2483 O O . ARG A 1 310 ? -13.975 -16.144 -1.641 1.00 69.38 310 ARG A O 1
ATOM 2490 N N . ALA A 1 311 ? -14.207 -15.555 -3.808 1.00 44.78 311 ALA A N 1
ATOM 2491 C CA . ALA A 1 311 ? -12.786 -15.357 -4.027 1.00 44.78 311 ALA A CA 1
ATOM 2492 C C . ALA A 1 311 ? -12.358 -14.313 -2.995 1.00 44.78 311 ALA A C 1
ATOM 2494 O O . ALA A 1 311 ? -12.800 -13.163 -3.057 1.00 44.78 311 ALA A O 1
ATOM 2495 N N . VAL A 1 312 ? -11.628 -14.764 -1.972 1.00 41.47 312 VAL A N 1
ATOM 2496 C CA . VAL A 1 312 ? -10.925 -13.878 -1.064 1.00 41.47 312 VAL A CA 1
ATOM 2497 C C . VAL A 1 312 ? -10.024 -13.137 -2.021 1.00 41.47 312 VAL A C 1
ATOM 2499 O O . VAL A 1 312 ? -9.130 -13.747 -2.594 1.00 41.47 312 VAL A O 1
ATOM 2502 N N . ILE A 1 313 ? -10.384 -11.895 -2.328 1.00 38.31 313 ILE A N 1
ATOM 2503 C CA . ILE A 1 313 ? -9.450 -10.943 -2.898 1.00 38.31 313 ILE A CA 1
ATOM 2504 C C . ILE A 1 313 ? -8.364 -10.874 -1.820 1.00 38.31 313 ILE A C 1
ATOM 2506 O O . ILE A 1 313 ? -8.686 -10.366 -0.740 1.00 38.31 313 ILE A O 1
ATOM 2510 N N . PRO A 1 314 ? -7.211 -11.543 -2.020 1.00 34.84 314 PRO A N 1
ATOM 2511 C CA . PRO A 1 314 ? -6.196 -11.670 -0.985 1.00 34.84 314 PRO A CA 1
ATOM 2512 C C . PRO A 1 314 ? -5.649 -10.304 -0.587 1.00 34.84 314 PRO A C 1
ATOM 2514 O O . PRO A 1 314 ? -5.629 -9.406 -1.463 1.00 34.84 314 PRO A O 1
#

Secondary structure (DSSP, 8-state):
-HHHHHHHT-SSEEEEEEE-HHHHHT---TT--EEEEEEEE--HHHHTSSSPP--EEEEEE-SSS-EEEEEEEHHHHHHHHTTT-HHHHHHHT-S-EEEE-HHHHHHHHHHHTT--TTHHHHHHHHHHHHHHHHHH-SS-BHHHHHHHHHHHHHHHHHHHHS-----HHHHHHHH--THHHHHHHHHHH-GGGGBPPHHHHHHHHHHHHHHHHHHHHHHHH--S-SS---HHHHHHHHHHHHHHHTT-----PBPPTTT--TT-BSSTTEEEEPTTT--EEEHHHHHSTT---GGG-S-HHHHHHHHHHS----

Nearest PDB structures (foldseek):
  8ey4-assembly1_I  TM=9.379E-01  e=4.238E-04  Escherichia coli O32:H37
  7zjd-assembly1_A  TM=1.986E-01  e=4.942E+00  Rattus norvegicus

Sequence (314 aa):
ATVSRAVSEHPYQLMFATVSGAHLYGFASPDSDWDLRGVHVLPAREVMGLLPARDTVEISTDTEIELDLVTHDIQKFFGLLLKSNGYVLEQLYSPIVVHTTPEHEELKWIAQRCITRNHAHHYFGFAENQWNLFQKERPPRIKPLLYVFRVLLTGIHMMRTGIVEANLTQLNNEYKLPYIPELIERKIRGTEGQILEEAEASFYVLEYDRLRKRLKDEANHTALPDSQTAKAALNDLLLRIRLRTVGVETEAGTKCPICGLAHAFREPGGYEICSQCGWEDDSTQRNNPDTGGGANEESLLQARARWKNRAVIP

pLDDT: mean 91.37, std 9.76, range [34.84, 98.81]

Foldseek 3Di:
DVLLVVQVPPPFAWQFKFWDPCVLQAQDAPQDEGEIEGEGADALCQVPDPDDDDQKDWDFDPDPGGYIYIYGYLVVLVVCLQVLALVSVSGLPRPGTPDHDLLSVLVNLLSLLSQFLCNLVNLLVQLVVLVVVQVPDVQGFLPSLSSNQQSLLQLLCCLAPVAGRRHNVVSCVVVVPPCNVVSSVLSRVDDVSGGDDPVVVVVSVVVSVVSNVSSVVSSVVGPGHNGGPSVVVSVVSSCCVNCVSVVNDDQQAPADLAQRNGSQGSDQQPQRQRPRQRDGRHNVLVVVQCDADDPRRGGVVVSNVVSVPPPPSD

Radius of gyration: 22.3 Å; Cα contacts (8 Å, |Δi|>4): 493; chains: 1; bounding box: 64×44×58 Å